Protein AF-A0A5B1CHB3-F1 (afdb_monomer)

Mean predicted aligned error: 17.16 Å

InterPro domains:
  IPR039428 NADH-ubiquinone oxidoreductase chain 4L/Mnh complex subunit C1-like [PF00420] (13-174)
  IPR050601 CPA3 antiporter subunit C [PTHR34583] (8-180)

pLDDT: mean 72.11, std 22.55, range [29.84, 97.19]

Structure (mmCIF, N/CA/C/O backbone):
data_AF-A0A5B1CHB3-F1
#
_entry.id   AF-A0A5B1CHB3-F1
#
loop_
_atom_site.group_PDB
_atom_site.id
_atom_site.type_symbol
_atom_site.label_atom_id
_atom_site.label_alt_id
_atom_site.label_comp_id
_atom_site.label_asym_id
_atom_site.label_entity_id
_atom_site.label_seq_id
_atom_site.pdbx_PDB_ins_code
_atom_site.Cartn_x
_atom_site.Cartn_y
_atom_site.Cartn_z
_atom_site.occupancy
_atom_site.B_iso_or_equiv
_atom_site.auth_seq_id
_atom_site.auth_comp_id
_atom_site.auth_asym_id
_atom_site.auth_atom_id
_atom_site.pdbx_PDB_model_num
ATOM 1 N N . MET A 1 1 ? 10.880 26.829 -21.623 1.00 55.88 1 MET A N 1
ATOM 2 C CA . MET A 1 1 ? 10.819 25.362 -21.462 1.00 55.88 1 MET A CA 1
ATOM 3 C C . MET A 1 1 ? 10.260 24.821 -22.767 1.00 55.88 1 MET A C 1
ATOM 5 O O . MET A 1 1 ? 9.160 25.219 -23.132 1.00 55.88 1 MET A O 1
ATOM 9 N N . THR A 1 2 ? 11.054 24.098 -23.559 1.00 61.00 2 THR A N 1
ATOM 10 C CA . THR A 1 2 ? 10.612 23.631 -24.888 1.00 61.00 2 THR A CA 1
ATOM 11 C C . THR A 1 2 ? 9.467 22.624 -24.719 1.00 61.00 2 THR A C 1
ATOM 13 O O . THR A 1 2 ? 9.432 21.902 -23.724 1.00 61.00 2 THR A O 1
ATOM 16 N N . MET A 1 3 ? 8.509 22.561 -25.654 1.00 57.53 3 MET A N 1
ATOM 17 C CA . MET A 1 3 ? 7.367 21.628 -25.550 1.00 57.53 3 MET A CA 1
ATOM 18 C C . MET A 1 3 ? 7.804 20.162 -25.369 1.00 57.53 3 MET A C 1
ATOM 20 O O . MET A 1 3 ? 7.128 19.389 -24.699 1.00 57.53 3 MET A O 1
ATOM 24 N N . VAL A 1 4 ? 8.982 19.807 -25.884 1.00 61.69 4 VAL A N 1
ATOM 25 C CA . VAL A 1 4 ? 9.605 18.483 -25.743 1.00 61.69 4 VAL A CA 1
ATOM 26 C C . VAL A 1 4 ? 10.094 18.218 -24.310 1.00 61.69 4 VAL A C 1
ATOM 28 O O . VAL A 1 4 ? 9.922 17.113 -23.80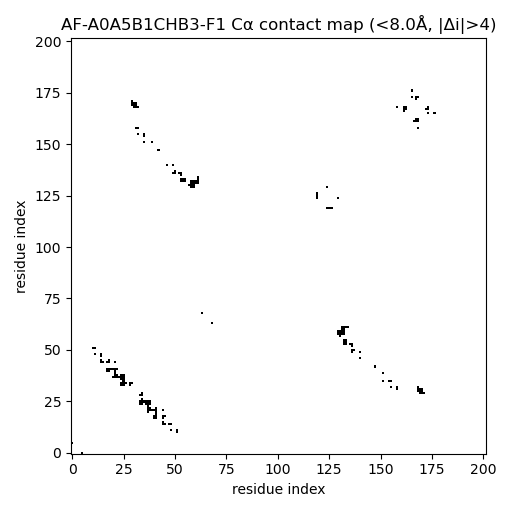3 1.00 61.69 4 VAL A O 1
ATOM 31 N N . GLN A 1 5 ? 10.621 19.229 -23.605 1.00 60.41 5 GLN A N 1
ATOM 32 C CA . GLN A 1 5 ? 10.983 19.107 -22.183 1.00 60.41 5 GLN A CA 1
ATOM 33 C C . GLN A 1 5 ? 9.748 18.921 -21.289 1.00 60.41 5 GLN A C 1
ATOM 35 O O . GLN A 1 5 ? 9.804 18.170 -20.320 1.00 60.41 5 GLN A O 1
ATOM 40 N N . ALA A 1 6 ? 8.624 19.566 -21.617 1.00 56.59 6 ALA A N 1
ATOM 41 C CA . ALA A 1 6 ? 7.373 19.394 -20.875 1.00 56.59 6 ALA A CA 1
ATOM 42 C C . ALA A 1 6 ? 6.771 17.987 -21.066 1.00 56.59 6 ALA A C 1
ATOM 44 O O . ALA A 1 6 ? 6.294 17.389 -20.104 1.00 56.59 6 ALA A O 1
ATOM 45 N N . LEU A 1 7 ? 6.856 17.430 -22.281 1.00 52.84 7 LEU A N 1
ATOM 46 C CA . LEU A 1 7 ? 6.424 16.060 -22.580 1.00 52.84 7 LEU A CA 1
ATOM 47 C C . LEU A 1 7 ? 7.335 15.002 -21.937 1.00 52.84 7 LEU A C 1
ATOM 49 O O . LEU A 1 7 ? 6.833 14.000 -21.436 1.00 52.84 7 LEU A O 1
ATOM 53 N N . GLY A 1 8 ? 8.648 15.251 -21.863 1.00 61.31 8 GLY A N 1
ATOM 54 C CA . GLY A 1 8 ? 9.594 14.372 -21.162 1.00 61.31 8 GLY A CA 1
ATOM 55 C C . GLY A 1 8 ? 9.374 14.309 -19.645 1.00 61.31 8 GLY A C 1
ATOM 56 O O . GLY A 1 8 ? 9.676 13.298 -19.017 1.00 61.31 8 GLY A O 1
ATOM 57 N N . LEU A 1 9 ? 8.803 15.365 -19.050 1.00 70.44 9 LEU A N 1
ATOM 58 C CA . LEU A 1 9 ? 8.507 15.424 -17.617 1.00 70.44 9 LEU A CA 1
ATOM 59 C C . LEU A 1 9 ? 7.078 14.999 -17.251 1.00 70.44 9 LEU A C 1
ATOM 61 O O . LEU A 1 9 ? 6.809 14.808 -16.067 1.00 70.44 9 LEU A O 1
ATOM 65 N N . TYR A 1 10 ? 6.169 14.829 -18.216 1.00 80.81 10 TYR A N 1
ATOM 66 C CA . TYR A 1 10 ? 4.748 14.554 -17.957 1.00 80.81 10 TYR A CA 1
ATOM 67 C C . TYR A 1 10 ? 4.531 13.379 -16.989 1.00 80.81 10 TYR A C 1
ATOM 69 O O . TYR A 1 10 ? 3.756 13.495 -16.038 1.00 80.81 10 TYR A O 1
ATOM 77 N N . ASN A 1 11 ? 5.297 12.298 -17.157 1.00 80.38 11 ASN A N 1
ATOM 78 C CA . ASN A 1 11 ? 5.246 11.134 -16.271 1.00 80.38 11 ASN A CA 1
ATOM 79 C C . ASN A 1 11 ? 5.538 11.503 -14.808 1.00 80.38 11 ASN A C 1
ATOM 81 O O . ASN A 1 11 ? 4.824 11.063 -13.913 1.00 80.38 11 ASN A O 1
ATOM 85 N N . TYR A 1 12 ? 6.525 12.365 -14.556 1.00 84.56 12 TYR A N 1
ATOM 86 C CA . TYR A 1 12 ? 6.875 12.800 -13.202 1.00 84.56 12 TYR A CA 1
ATOM 87 C C . TYR A 1 12 ? 5.800 13.693 -12.584 1.00 84.56 12 TYR A C 1
ATOM 89 O O . TYR A 1 12 ? 5.503 13.553 -11.401 1.00 84.56 12 TYR A O 1
ATOM 97 N N . TRP A 1 13 ? 5.173 14.575 -13.365 1.00 86.94 13 TRP A N 1
ATOM 98 C CA . TRP A 1 13 ? 4.079 15.413 -12.866 1.00 86.94 13 TRP A CA 1
ATOM 99 C C . TRP A 1 13 ? 2.876 14.566 -12.454 1.00 86.94 13 TRP A C 1
ATOM 101 O O . TRP A 1 13 ? 2.358 14.736 -11.351 1.00 86.94 13 TRP A O 1
ATOM 111 N N . VAL A 1 14 ? 2.476 13.607 -13.295 1.00 87.50 14 VAL A N 1
ATOM 112 C CA . VAL A 1 14 ? 1.396 12.662 -12.977 1.00 87.50 14 VAL A CA 1
ATOM 113 C C . VAL A 1 14 ? 1.729 11.869 -11.714 1.00 87.50 14 VAL A C 1
ATOM 115 O O . VAL A 1 14 ? 0.889 11.761 -10.823 1.00 87.50 14 VAL A O 1
ATOM 118 N N . VAL A 1 15 ? 2.963 11.377 -11.593 1.00 90.12 15 VAL A N 1
ATOM 119 C CA . VAL A 1 15 ? 3.435 10.652 -10.407 1.00 90.12 15 VAL A CA 1
ATOM 120 C C . VAL A 1 15 ? 3.375 11.515 -9.151 1.00 90.12 15 VAL A C 1
ATOM 122 O O . VAL A 1 15 ? 2.858 11.055 -8.139 1.00 90.12 15 VAL A O 1
ATOM 125 N N . VAL A 1 16 ? 3.845 12.763 -9.197 1.00 90.00 16 VAL A N 1
ATOM 126 C CA . VAL A 1 16 ? 3.818 13.669 -8.038 1.00 90.00 16 VAL A CA 1
ATOM 127 C C . VAL A 1 16 ? 2.380 13.960 -7.607 1.00 90.00 16 VAL A C 1
ATOM 129 O O . VAL A 1 16 ? 2.077 13.866 -6.420 1.00 90.00 16 VAL A O 1
ATOM 132 N N . PHE A 1 17 ? 1.468 14.241 -8.541 1.00 93.31 17 PHE A N 1
ATOM 133 C CA . PHE A 1 17 ? 0.050 14.440 -8.216 1.00 93.31 17 PHE A CA 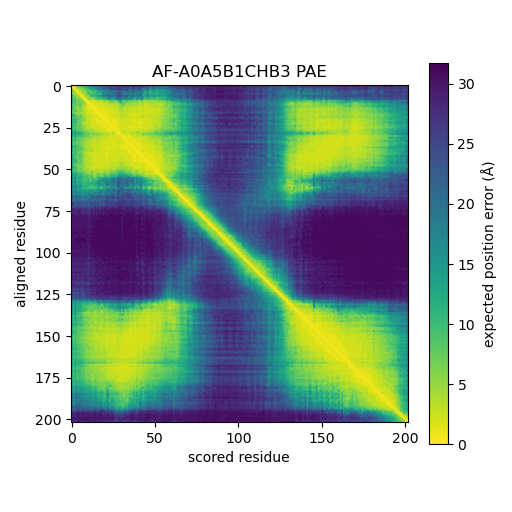1
ATOM 134 C C . PHE A 1 17 ? -0.601 13.183 -7.637 1.00 93.31 17 PHE A C 1
ATOM 136 O O . PHE A 1 17 ? -1.360 13.269 -6.668 1.00 93.31 17 PHE A O 1
ATOM 143 N N . LEU A 1 18 ? -0.291 12.015 -8.198 1.00 91.88 18 LEU A N 1
ATOM 144 C CA . LEU A 1 18 ? -0.801 10.736 -7.716 1.00 91.88 18 LEU A CA 1
ATOM 145 C C . LEU A 1 18 ? -0.264 10.415 -6.315 1.00 91.88 18 LEU A C 1
ATOM 147 O O . LEU A 1 18 ? -1.026 9.999 -5.445 1.00 91.88 18 LEU A O 1
ATOM 151 N N . MET A 1 19 ? 1.020 10.683 -6.073 1.00 92.38 19 MET A N 1
ATOM 152 C CA . MET A 1 19 ? 1.678 10.501 -4.780 1.00 92.38 19 MET A CA 1
ATOM 153 C C . MET A 1 19 ? 1.089 11.431 -3.721 1.00 92.38 19 MET A C 1
ATOM 155 O O . MET A 1 19 ? 0.746 10.980 -2.628 1.00 92.38 19 MET A O 1
ATOM 159 N N . MET A 1 20 ? 0.903 12.712 -4.055 1.00 95.00 20 MET A N 1
ATOM 160 C CA . MET A 1 20 ? 0.253 13.681 -3.171 1.00 95.00 20 MET A CA 1
ATOM 161 C C . MET A 1 20 ? -1.188 13.285 -2.864 1.00 95.00 20 MET A C 1
ATOM 163 O O . MET A 1 20 ? -1.611 13.375 -1.717 1.00 95.00 20 MET A O 1
ATOM 167 N N . THR A 1 21 ? -1.926 12.785 -3.853 1.00 95.25 21 THR A N 1
ATOM 168 C CA . THR A 1 21 ? -3.304 12.317 -3.661 1.00 95.25 21 THR A CA 1
ATOM 169 C C . THR A 1 21 ? -3.359 11.076 -2.767 1.00 95.25 21 THR A C 1
ATOM 171 O O . THR A 1 21 ? -4.174 11.023 -1.849 1.00 95.25 21 THR A O 1
ATOM 174 N N . GLY A 1 22 ? -2.477 10.094 -2.978 1.00 94.81 22 GLY A N 1
ATOM 175 C CA . GLY A 1 22 ? -2.388 8.895 -2.138 1.00 94.81 22 GLY A CA 1
ATOM 176 C C . GLY A 1 22 ? -2.070 9.234 -0.682 1.00 94.81 22 GLY A C 1
ATOM 177 O O . GLY A 1 22 ? -2.786 8.815 0.226 1.00 94.81 22 GLY A O 1
ATOM 178 N N . PHE A 1 23 ? -1.055 10.073 -0.460 1.00 95.19 23 PHE A N 1
ATOM 179 C CA . PHE A 1 23 ? -0.681 10.527 0.881 1.00 95.19 23 PHE A CA 1
ATOM 180 C C . PHE A 1 23 ? -1.773 11.385 1.537 1.00 95.19 23 PHE A C 1
ATOM 182 O O . PHE A 1 23 ? -2.058 11.235 2.725 1.00 95.19 23 PHE A O 1
ATOM 189 N N . TYR A 1 24 ? -2.451 12.230 0.755 1.00 96.31 24 TYR A N 1
ATOM 190 C CA . TYR A 1 24 ? -3.592 13.013 1.223 1.00 96.31 24 TYR A CA 1
ATOM 191 C C . TYR A 1 24 ? -4.728 12.120 1.733 1.00 96.31 24 TYR A C 1
ATOM 193 O O . TYR A 1 24 ? -5.259 12.377 2.810 1.00 96.31 24 TYR A O 1
ATOM 201 N N . ILE A 1 25 ? -5.078 11.047 1.015 1.00 94.88 25 ILE A N 1
ATOM 202 C CA . ILE A 1 25 ? -6.123 10.105 1.450 1.00 94.88 25 ILE A CA 1
ATOM 203 C C . ILE A 1 25 ? -5.736 9.422 2.770 1.00 94.88 25 ILE A C 1
ATOM 205 O O . ILE A 1 25 ? -6.601 9.251 3.626 1.00 94.88 25 ILE A O 1
ATOM 209 N N . VAL A 1 26 ? -4.464 9.061 2.964 1.00 95.31 26 VAL A N 1
ATOM 210 C CA . VAL A 1 26 ? -3.993 8.436 4.216 1.00 95.31 26 VAL A CA 1
ATOM 211 C C . VAL A 1 26 ? -4.188 9.369 5.413 1.00 95.31 26 VAL A C 1
ATOM 213 O O . VAL A 1 26 ? -4.681 8.929 6.446 1.00 95.31 26 VAL A O 1
ATOM 216 N N . ILE A 1 27 ? -3.847 10.654 5.274 1.00 94.19 27 ILE A N 1
ATOM 217 C CA . ILE A 1 27 ? -3.950 11.633 6.370 1.00 94.19 27 ILE A CA 1
ATOM 218 C C . ILE A 1 27 ? -5.392 12.110 6.588 1.00 94.19 27 ILE A C 1
ATOM 220 O O . ILE A 1 27 ? -5.805 12.358 7.717 1.00 94.19 27 ILE A O 1
ATOM 224 N N . ALA A 1 28 ? -6.172 12.280 5.521 1.00 94.69 28 ALA A N 1
ATOM 225 C CA . ALA A 1 28 ? -7.474 12.939 5.597 1.00 94.69 28 ALA A CA 1
ATOM 226 C C . ALA A 1 28 ? -8.628 12.011 6.018 1.00 94.69 28 ALA A C 1
ATOM 228 O O . ALA A 1 28 ? -9.737 12.492 6.267 1.00 94.69 28 ALA A O 1
ATOM 229 N N . ARG A 1 29 ? -8.433 10.686 6.039 1.00 92.62 29 ARG A N 1
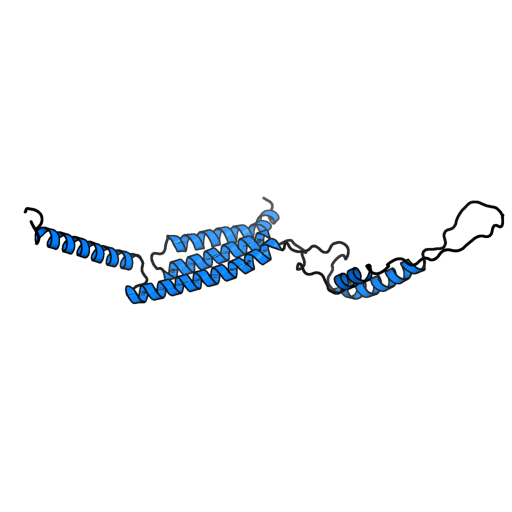ATOM 230 C CA . ARG A 1 29 ? -9.525 9.724 6.255 1.00 92.62 29 ARG A CA 1
ATOM 231 C C . ARG A 1 29 ? -9.437 9.076 7.633 1.00 92.62 29 ARG A C 1
ATOM 233 O O . ARG A 1 29 ? -8.533 8.300 7.889 1.00 92.62 29 ARG A O 1
ATOM 240 N N . ARG A 1 30 ? -10.478 9.310 8.440 1.00 92.88 30 ARG A N 1
ATOM 241 C CA . ARG A 1 30 ? -10.741 8.658 9.738 1.00 92.88 30 ARG A CA 1
ATOM 242 C C . ARG A 1 30 ? -11.147 7.179 9.616 1.00 92.88 30 ARG A C 1
ATOM 244 O O . ARG A 1 30 ? -11.160 6.453 10.594 1.00 92.88 30 ARG A O 1
ATOM 251 N N . ASN A 1 31 ? -11.496 6.713 8.415 1.00 95.19 31 ASN A N 1
ATOM 252 C CA . ASN A 1 31 ? -11.899 5.323 8.202 1.00 95.19 31 ASN A CA 1
ATOM 253 C C . ASN A 1 31 ? -10.701 4.458 7.806 1.00 95.19 31 ASN A C 1
ATOM 255 O O . ASN A 1 31 ? -10.089 4.699 6.754 1.00 95.19 31 ASN A O 1
ATOM 259 N N . LEU A 1 32 ? -10.463 3.373 8.543 1.00 93.56 32 LEU A N 1
ATOM 260 C CA . LEU A 1 32 ? -9.284 2.520 8.368 1.00 93.56 32 LEU A CA 1
ATOM 261 C C . LEU A 1 32 ? -9.206 1.902 6.959 1.00 93.56 32 LEU A C 1
ATOM 263 O O . LEU A 1 32 ? -8.150 1.914 6.327 1.00 93.56 32 LEU A O 1
ATOM 267 N N . ILE A 1 33 ? -10.336 1.453 6.395 1.00 94.06 33 ILE A N 1
ATOM 268 C CA . ILE A 1 33 ? -10.376 0.860 5.038 1.00 94.06 33 ILE A CA 1
ATOM 269 C C . ILE A 1 33 ? -9.992 1.895 3.970 1.00 94.06 33 ILE A C 1
ATOM 271 O O . ILE A 1 33 ? -9.314 1.584 2.991 1.00 94.06 33 ILE A O 1
ATOM 275 N N . LYS A 1 34 ? -10.412 3.153 4.156 1.00 93.38 34 LYS A N 1
ATOM 276 C CA . LYS A 1 34 ? -10.141 4.226 3.188 1.00 93.38 34 LYS A CA 1
ATOM 277 C C . LYS A 1 34 ? -8.680 4.672 3.285 1.00 93.38 34 LYS A C 1
ATOM 279 O O . LYS A 1 34 ? -8.096 5.003 2.259 1.00 93.38 34 LYS A O 1
ATOM 284 N N . SER A 1 35 ? -8.095 4.618 4.482 1.00 94.12 35 SER A N 1
ATOM 285 C CA . SER A 1 35 ? -6.669 4.870 4.693 1.00 94.12 35 SER A CA 1
ATOM 286 C C . SER A 1 35 ? -5.793 3.804 4.012 1.00 94.12 35 SER A C 1
ATOM 288 O O . SER A 1 35 ? -4.887 4.162 3.262 1.00 94.12 35 SER A O 1
ATOM 290 N N . ILE A 1 36 ? -6.132 2.506 4.114 1.00 95.00 36 ILE A N 1
ATOM 291 C CA . ILE A 1 36 ? -5.430 1.440 3.362 1.00 95.00 36 ILE A CA 1
ATOM 292 C C . ILE A 1 36 ? -5.553 1.629 1.846 1.00 95.00 36 ILE A C 1
ATOM 294 O O . ILE A 1 36 ? -4.584 1.406 1.117 1.00 95.00 36 ILE A O 1
ATOM 298 N N . LEU A 1 37 ? -6.717 2.052 1.346 1.00 94.12 37 LEU A N 1
ATOM 299 C CA . LEU A 1 37 ? -6.874 2.351 -0.080 1.00 94.12 37 LEU A CA 1
ATOM 300 C C . LEU A 1 37 ? -5.951 3.504 -0.514 1.00 94.12 37 LEU A C 1
ATOM 302 O O . LEU A 1 37 ? -5.302 3.413 -1.554 1.00 94.12 37 LEU A O 1
ATOM 306 N N . GLY A 1 38 ? -5.839 4.552 0.309 1.00 93.31 38 GLY A N 1
ATOM 307 C CA . GLY A 1 38 ? -4.878 5.641 0.108 1.00 93.31 38 GLY A CA 1
ATOM 308 C C . GLY A 1 38 ? -3.427 5.159 0.099 1.00 93.31 38 GLY A C 1
ATOM 309 O O . GLY A 1 38 ? -2.653 5.553 -0.774 1.00 93.31 38 GLY A O 1
ATOM 310 N N . LEU A 1 39 ? -3.079 4.240 1.003 1.00 93.81 39 LEU A N 1
ATOM 311 C CA . LEU A 1 39 ? -1.750 3.633 1.080 1.00 93.81 39 LEU A CA 1
ATOM 312 C C . LEU A 1 39 ? -1.412 2.815 -0.180 1.00 93.81 39 LEU A C 1
ATOM 314 O O . LEU A 1 39 ? -0.299 2.916 -0.690 1.00 93.81 39 LEU A O 1
ATOM 318 N N . ASN A 1 40 ? -2.376 2.071 -0.735 1.00 94.56 40 ASN A N 1
ATOM 319 C CA . ASN A 1 40 ? -2.203 1.318 -1.986 1.00 94.56 40 ASN A CA 1
ATOM 320 C C . ASN A 1 40 ? -1.983 2.240 -3.200 1.00 94.56 40 ASN A C 1
ATOM 322 O O . ASN A 1 40 ? -1.137 1.967 -4.057 1.00 94.56 40 ASN A O 1
ATOM 326 N N . ILE A 1 41 ? -2.708 3.361 -3.265 1.00 93.88 41 ILE A N 1
ATOM 327 C CA . ILE A 1 41 ? -2.519 4.381 -4.310 1.00 93.88 41 ILE A CA 1
ATOM 328 C C . ILE A 1 41 ? -1.136 5.025 -4.180 1.00 93.88 41 ILE A C 1
ATOM 330 O O . ILE A 1 41 ? -0.419 5.166 -5.172 1.00 93.88 41 ILE A O 1
ATOM 334 N N . PHE A 1 42 ? -0.729 5.364 -2.955 1.00 94.81 42 PHE A N 1
ATOM 335 C CA . PHE A 1 42 ? 0.605 5.887 -2.678 1.00 94.81 42 PHE A CA 1
ATOM 336 C C . PHE A 1 42 ? 1.698 4.896 -3.111 1.00 94.81 42 PHE A C 1
ATOM 338 O O . PHE A 1 42 ? 2.606 5.273 -3.848 1.00 94.81 42 PHE A O 1
ATOM 345 N N . GLN A 1 43 ? 1.574 3.614 -2.768 1.00 94.12 43 GLN A N 1
ATOM 346 C CA . GLN A 1 43 ? 2.527 2.578 -3.178 1.00 94.12 43 GLN A CA 1
ATOM 347 C C . GLN A 1 43 ? 2.630 2.452 -4.708 1.00 94.12 43 GLN A C 1
ATOM 349 O O . GLN A 1 43 ? 3.730 2.404 -5.259 1.00 94.12 43 GLN A O 1
ATOM 354 N N . THR A 1 44 ? 1.492 2.483 -5.407 1.00 91.81 44 THR A N 1
ATOM 355 C CA . THR A 1 44 ? 1.447 2.450 -6.878 1.00 91.81 44 THR A CA 1
ATOM 356 C C . THR A 1 44 ? 2.154 3.663 -7.493 1.00 91.81 44 THR A C 1
ATOM 358 O O . THR A 1 44 ? 2.862 3.531 -8.490 1.00 91.81 44 THR A O 1
ATOM 361 N N . SER A 1 45 ? 2.032 4.846 -6.881 1.00 91.88 45 SER A N 1
ATOM 362 C CA . SER A 1 45 ? 2.733 6.050 -7.347 1.00 91.88 45 SER A CA 1
ATOM 363 C C . SER A 1 45 ? 4.258 5.940 -7.228 1.00 91.88 45 SER A C 1
ATOM 365 O O . SER A 1 45 ? 4.975 6.357 -8.137 1.00 91.88 45 SER A O 1
ATOM 367 N N . VAL A 1 46 ? 4.762 5.302 -6.165 1.00 90.00 46 VAL A N 1
ATOM 368 C CA . VAL A 1 46 ? 6.199 5.038 -5.985 1.00 90.00 46 VAL A CA 1
ATOM 369 C C . VAL A 1 46 ? 6.710 4.065 -7.051 1.00 90.00 46 VAL A C 1
ATOM 371 O O . VAL A 1 46 ? 7.804 4.257 -7.578 1.00 90.00 46 VAL A O 1
ATOM 374 N N . PHE A 1 47 ? 5.910 3.069 -7.441 1.00 89.12 47 PHE A N 1
ATOM 375 C CA . PHE A 1 47 ? 6.265 2.156 -8.534 1.00 89.12 47 PHE A CA 1
ATOM 376 C C . PHE A 1 47 ? 6.387 2.881 -9.874 1.00 89.12 47 PHE A C 1
ATOM 378 O O . PHE A 1 47 ? 7.370 2.693 -10.590 1.00 89.12 47 PHE A O 1
ATOM 385 N N . LEU A 1 48 ? 5.440 3.767 -10.188 1.00 86.00 48 LEU A N 1
ATOM 386 C CA . LEU A 1 48 ? 5.499 4.578 -11.405 1.00 86.00 48 LEU A CA 1
ATOM 387 C C . LEU A 1 48 ? 6.707 5.529 -11.413 1.00 86.00 48 LEU A C 1
ATOM 389 O O . LEU A 1 48 ? 7.326 5.708 -12.463 1.00 86.00 48 LEU A O 1
ATOM 393 N N . LEU A 1 49 ? 7.097 6.081 -10.257 1.00 85.62 49 LEU A N 1
ATOM 394 C CA . LEU A 1 49 ? 8.331 6.866 -10.126 1.00 85.62 49 LEU A CA 1
ATOM 395 C C . LEU A 1 49 ? 9.570 6.026 -10.469 1.00 85.62 49 LEU A C 1
ATOM 397 O O . LEU A 1 49 ? 10.433 6.471 -11.227 1.00 85.62 49 LEU A O 1
ATOM 401 N N . TYR A 1 50 ? 9.637 4.805 -9.936 1.00 85.75 50 TYR A N 1
ATOM 402 C CA . TYR A 1 50 ? 10.764 3.893 -10.130 1.00 85.75 50 TYR A CA 1
ATOM 403 C C . TYR A 1 50 ? 10.911 3.449 -11.588 1.00 85.75 50 TYR A C 1
ATOM 405 O O . TYR A 1 50 ? 12.017 3.439 -12.128 1.00 85.75 50 TYR A O 1
ATOM 413 N N . ILE A 1 51 ? 9.791 3.152 -12.254 1.00 83.25 51 ILE A N 1
ATOM 414 C CA . ILE A 1 51 ? 9.760 2.835 -13.689 1.00 83.25 51 ILE A CA 1
ATOM 415 C C . ILE A 1 51 ? 10.224 4.040 -14.504 1.00 83.25 51 ILE A C 1
ATOM 417 O O . ILE A 1 51 ? 11.059 3.893 -15.394 1.00 83.25 51 ILE A O 1
ATOM 421 N N . SER A 1 52 ? 9.711 5.235 -14.200 1.00 81.31 52 SER A N 1
ATOM 422 C CA . SER A 1 52 ? 10.028 6.443 -14.966 1.00 81.31 52 SER A CA 1
ATOM 423 C C . SER A 1 52 ? 11.508 6.822 -14.881 1.00 81.31 52 SER A C 1
ATOM 425 O O . SER A 1 52 ? 12.062 7.290 -15.870 1.00 81.31 52 SER A O 1
ATOM 427 N N . MET A 1 53 ? 12.149 6.602 -13.729 1.00 77.56 53 MET A N 1
ATOM 428 C CA . MET A 1 53 ? 13.585 6.842 -13.543 1.00 77.56 53 MET A CA 1
ATOM 429 C C . MET A 1 53 ? 14.456 5.744 -14.176 1.00 77.56 53 MET A C 1
ATOM 431 O O . MET A 1 53 ? 15.595 5.999 -14.555 1.00 77.56 53 MET A O 1
ATOM 435 N N . GLY A 1 54 ? 13.931 4.519 -14.277 1.00 72.75 54 GLY A N 1
ATOM 436 C CA . GLY A 1 54 ? 14.642 3.350 -14.792 1.00 72.75 54 GLY A CA 1
ATOM 437 C C . GLY A 1 54 ? 14.538 3.109 -16.297 1.00 72.75 54 GLY A C 1
ATOM 438 O O . GLY A 1 54 ? 15.270 2.269 -16.821 1.00 72.75 54 GLY A O 1
ATOM 439 N N . LYS A 1 55 ? 13.624 3.801 -16.988 1.00 71.00 55 LYS A N 1
ATOM 440 C CA . LYS A 1 55 ? 13.349 3.591 -18.413 1.00 71.00 55 LYS A CA 1
ATOM 441 C C . LYS A 1 55 ? 14.384 4.315 -19.277 1.00 71.00 55 LYS A C 1
ATOM 443 O O . LYS A 1 55 ? 14.452 5.540 -19.263 1.00 71.00 55 LYS A O 1
ATOM 448 N N . ILE A 1 56 ? 15.142 3.546 -20.055 1.00 69.44 56 ILE A N 1
ATOM 449 C CA . ILE A 1 56 ? 16.095 4.036 -21.060 1.00 69.44 56 ILE A CA 1
ATOM 450 C C . ILE A 1 56 ? 15.508 3.711 -22.440 1.00 69.44 56 ILE A C 1
ATOM 452 O O . ILE A 1 56 ? 15.050 2.590 -22.664 1.00 69.44 56 ILE A O 1
ATOM 456 N N . ASP A 1 57 ? 15.465 4.684 -23.350 1.00 65.12 57 ASP A N 1
ATOM 457 C CA . ASP A 1 57 ? 14.912 4.478 -24.693 1.00 65.12 57 ASP A CA 1
ATOM 458 C C . ASP A 1 57 ? 15.839 3.574 -25.530 1.00 65.12 57 ASP A C 1
ATOM 460 O O . ASP A 1 57 ? 17.056 3.746 -25.524 1.00 65.12 57 ASP A O 1
ATOM 464 N N . GLY A 1 58 ? 15.265 2.582 -26.222 1.00 66.00 58 GLY A N 1
ATOM 465 C CA . GLY A 1 58 ? 16.016 1.587 -27.007 1.00 66.00 58 GLY A CA 1
ATOM 466 C C . GLY A 1 58 ? 16.614 0.429 -26.196 1.00 66.00 58 GLY A C 1
ATOM 467 O O . GLY A 1 58 ? 17.276 -0.434 -26.765 1.00 66.00 58 GLY A O 1
ATOM 468 N N . ALA A 1 59 ? 16.376 0.381 -24.882 1.00 67.69 59 ALA A N 1
ATOM 469 C CA . ALA A 1 59 ? 16.968 -0.630 -24.021 1.00 67.69 59 ALA A CA 1
ATOM 470 C C . ALA A 1 59 ? 16.222 -1.981 -24.066 1.00 67.69 59 ALA A C 1
ATOM 472 O O . ALA A 1 59 ? 15.002 -2.049 -23.922 1.00 67.69 59 ALA A O 1
ATOM 473 N N . THR A 1 60 ? 16.974 -3.071 -24.213 1.00 69.12 60 THR A N 1
ATOM 474 C CA . THR A 1 60 ? 16.490 -4.461 -24.191 1.00 69.12 60 THR A CA 1
ATOM 475 C C . THR A 1 60 ? 16.578 -5.060 -22.781 1.00 69.12 60 THR A C 1
ATOM 477 O O . THR A 1 60 ? 17.269 -4.535 -21.899 1.00 69.12 60 THR A O 1
ATOM 480 N N . ALA A 1 61 ? 15.818 -6.131 -22.527 1.00 75.31 61 ALA A N 1
ATOM 481 C CA . ALA A 1 61 ? 15.825 -6.851 -21.255 1.00 75.31 61 ALA A CA 1
ATOM 482 C C . ALA A 1 61 ? 17.252 -7.320 -20.878 1.00 75.31 61 ALA A C 1
ATOM 484 O O . ALA A 1 61 ? 17.960 -7.807 -21.758 1.00 75.31 61 ALA A O 1
ATOM 485 N N . PRO A 1 62 ? 17.679 -7.224 -19.601 1.00 76.88 62 PRO A N 1
ATOM 486 C CA . PRO A 1 62 ? 18.997 -7.681 -19.130 1.00 76.88 62 PRO A CA 1
ATOM 487 C C . PRO A 1 62 ? 19.164 -9.215 -19.116 1.00 76.88 62 PRO A C 1
ATOM 489 O O . PRO A 1 62 ? 19.366 -9.819 -18.065 1.00 76.88 62 PRO A O 1
ATOM 492 N N . ILE A 1 63 ? 19.054 -9.863 -20.273 1.00 78.88 63 ILE A N 1
ATOM 493 C CA . ILE A 1 63 ? 19.296 -11.295 -20.464 1.00 78.88 63 ILE A CA 1
ATOM 494 C C . ILE A 1 63 ? 20.331 -11.479 -21.569 1.00 78.88 63 ILE A C 1
ATOM 496 O O . ILE A 1 63 ? 20.240 -10.831 -22.607 1.00 78.88 63 ILE A O 1
ATOM 500 N N . VAL A 1 64 ? 21.317 -12.348 -21.340 1.00 77.12 64 VAL A N 1
ATOM 501 C CA . VAL A 1 64 ? 22.306 -12.699 -22.366 1.00 77.12 64 VAL A CA 1
ATOM 502 C C . VAL A 1 64 ? 21.653 -13.695 -23.330 1.00 77.12 64 VAL A C 1
ATOM 504 O O . VAL A 1 64 ? 21.198 -14.749 -22.876 1.00 77.12 64 VAL A O 1
ATOM 507 N N . PRO A 1 65 ? 21.578 -13.386 -24.633 1.00 78.44 65 PRO A N 1
ATOM 508 C CA . PRO A 1 65 ? 21.078 -14.315 -25.634 1.00 78.44 65 PRO A CA 1
ATOM 509 C C . PRO A 1 65 ? 21.888 -15.636 -25.665 1.00 78.44 65 PRO A C 1
ATOM 511 O O . PRO A 1 65 ? 23.117 -15.604 -25.529 1.00 78.44 65 PRO A O 1
ATOM 514 N N . PRO A 1 66 ? 21.236 -16.810 -25.806 1.00 73.50 66 PRO A N 1
ATOM 515 C CA . PRO A 1 66 ? 21.900 -18.121 -25.730 1.00 73.50 66 PRO A CA 1
ATOM 516 C C . PRO A 1 66 ? 22.971 -18.358 -26.803 1.00 73.50 66 PRO A C 1
ATOM 518 O O . PRO A 1 66 ? 23.936 -19.080 -26.568 1.00 73.50 66 PRO A O 1
ATOM 521 N N . ASP A 1 67 ? 22.805 -17.749 -27.971 1.00 69.38 67 ASP A N 1
ATOM 522 C CA . ASP A 1 67 ? 23.735 -17.747 -29.102 1.00 69.38 67 ASP A CA 1
ATOM 523 C C . ASP A 1 67 ? 25.050 -17.028 -28.768 1.00 69.38 67 ASP A C 1
ATOM 525 O O . ASP A 1 67 ? 26.130 -17.533 -29.077 1.00 69.38 67 ASP A O 1
ATOM 529 N N . ILE A 1 68 ? 24.978 -15.915 -28.033 1.00 65.69 68 ILE A N 1
ATOM 530 C CA . ILE A 1 68 ? 26.158 -15.184 -27.544 1.00 65.69 68 ILE A CA 1
ATOM 531 C C . ILE A 1 68 ? 26.836 -15.953 -26.396 1.00 65.69 68 ILE A C 1
ATOM 533 O O . ILE A 1 68 ? 28.065 -16.015 -26.316 1.00 65.69 68 ILE A O 1
ATOM 537 N N . ALA A 1 69 ? 26.050 -16.601 -25.530 1.00 64.94 69 ALA A N 1
ATOM 538 C CA . ALA A 1 69 ? 26.568 -17.432 -24.440 1.00 64.94 69 ALA A CA 1
ATOM 539 C C . ALA A 1 69 ? 27.297 -18.696 -24.943 1.00 64.94 69 ALA A C 1
ATOM 541 O O . ALA A 1 69 ? 28.312 -19.091 -24.369 1.00 64.94 69 ALA A O 1
ATOM 542 N N . ALA A 1 70 ? 26.812 -19.312 -26.026 1.00 61.66 70 ALA A N 1
ATOM 543 C CA . ALA A 1 70 ? 27.424 -20.490 -26.639 1.00 61.66 70 ALA A CA 1
ATOM 544 C C . ALA A 1 70 ? 28.736 -20.162 -27.374 1.00 61.66 70 ALA A C 1
ATOM 546 O O . ALA A 1 70 ? 29.706 -20.912 -27.259 1.00 61.66 70 ALA A O 1
ATOM 547 N N . ALA A 1 71 ? 28.805 -19.020 -28.067 1.00 60.09 71 ALA A N 1
ATOM 548 C CA . ALA A 1 71 ? 30.027 -18.560 -28.731 1.00 60.09 71 ALA A CA 1
ATOM 549 C C . ALA A 1 71 ? 31.162 -18.247 -27.733 1.00 60.09 71 ALA A C 1
ATOM 551 O O . ALA A 1 71 ? 32.320 -18.566 -27.993 1.00 60.09 71 ALA A O 1
ATOM 552 N N . ALA A 1 72 ? 30.835 -17.696 -26.557 1.00 57.53 72 ALA A N 1
ATOM 553 C CA . ALA A 1 72 ? 31.811 -17.421 -25.498 1.00 57.53 72 ALA A CA 1
ATOM 554 C C . ALA A 1 72 ? 32.371 -18.694 -24.829 1.00 57.53 72 ALA A C 1
ATOM 556 O O . ALA A 1 72 ? 33.515 -18.701 -24.376 1.00 57.53 72 ALA A O 1
ATOM 557 N N . ALA A 1 73 ? 31.595 -19.782 -24.785 1.00 56.41 73 ALA A N 1
ATOM 558 C CA . ALA A 1 73 ? 32.022 -21.056 -24.203 1.00 56.41 73 ALA A CA 1
ATOM 559 C C . ALA A 1 73 ? 33.033 -21.822 -25.081 1.00 56.41 73 ALA A C 1
ATOM 561 O O . ALA A 1 73 ? 33.852 -22.573 -24.558 1.00 56.41 73 ALA A O 1
ATOM 562 N N . HIS A 1 74 ? 33.015 -21.615 -26.401 1.00 50.62 74 HIS A N 1
ATOM 563 C CA . HIS A 1 74 ? 33.869 -22.341 -27.350 1.00 50.62 74 HIS A CA 1
ATOM 564 C C . HIS A 1 74 ? 35.310 -21.809 -27.473 1.00 50.62 74 HIS A C 1
ATOM 566 O O . HIS A 1 74 ? 36.128 -22.439 -28.136 1.00 50.62 74 HIS A O 1
ATOM 572 N N . HIS A 1 75 ? 35.654 -20.690 -26.825 1.00 52.44 75 HIS A N 1
ATOM 573 C CA . HIS A 1 75 ? 36.972 -20.052 -26.961 1.00 52.44 75 HIS A CA 1
ATOM 574 C C . HIS A 1 75 ? 37.972 -20.392 -25.832 1.00 52.44 75 HIS A C 1
ATOM 576 O O . HIS A 1 75 ? 39.077 -19.848 -25.806 1.00 52.44 75 HIS A O 1
ATOM 582 N N . GLY A 1 76 ? 37.587 -21.261 -24.886 1.00 47.91 76 GLY A N 1
ATOM 583 C CA . GLY A 1 76 ? 38.352 -21.567 -23.668 1.00 47.91 76 GLY A CA 1
ATOM 584 C C . GLY A 1 76 ? 39.172 -22.864 -23.668 1.00 47.91 76 GLY A C 1
ATOM 585 O O . GLY A 1 76 ? 39.806 -23.138 -22.654 1.00 47.91 76 GLY A O 1
ATOM 586 N N . ASP A 1 77 ? 39.177 -23.655 -24.749 1.00 50.31 77 ASP A N 1
ATOM 587 C CA . ASP A 1 77 ? 39.774 -25.007 -24.761 1.00 50.31 77 ASP A CA 1
ATOM 588 C C . ASP A 1 77 ? 40.880 -25.201 -25.816 1.00 50.31 77 ASP A C 1
ATOM 590 O O . ASP A 1 77 ? 40.897 -26.171 -26.566 1.00 50.31 77 ASP A O 1
ATOM 594 N N . HIS A 1 78 ? 41.836 -24.272 -25.887 1.00 47.41 78 HIS A N 1
ATOM 595 C CA . HIS A 1 78 ? 43.117 -24.536 -26.554 1.00 47.41 78 HIS A CA 1
ATOM 596 C C . HIS A 1 78 ? 44.242 -24.549 -25.519 1.00 47.41 78 HIS A C 1
ATOM 598 O O . HIS A 1 78 ? 45.061 -23.634 -25.429 1.00 47.41 78 HIS A O 1
ATOM 604 N N . HIS A 1 79 ? 44.251 -25.609 -24.707 1.00 46.50 79 HIS A N 1
ATOM 605 C CA . HIS A 1 79 ? 45.420 -25.981 -23.922 1.00 46.50 79 HIS A CA 1
ATOM 606 C C . HIS A 1 79 ? 46.493 -26.558 -24.863 1.00 46.50 79 HIS A C 1
ATOM 608 O O . HIS A 1 79 ? 46.223 -27.356 -25.755 1.00 46.50 79 HIS A O 1
ATOM 614 N N . SER A 1 80 ? 47.706 -26.058 -24.670 1.00 53.56 80 SER A N 1
ATOM 615 C CA . SER A 1 80 ? 48.931 -26.244 -25.444 1.00 53.56 80 SER A CA 1
ATOM 616 C C . SER A 1 80 ? 49.387 -27.695 -25.624 1.00 53.56 80 SER A C 1
ATOM 618 O O . SER A 1 80 ? 49.650 -28.343 -24.619 1.00 53.56 80 SER A O 1
ATOM 620 N N . ASP A 1 81 ? 49.666 -28.107 -26.865 1.00 46.50 81 ASP A N 1
ATOM 621 C CA . ASP A 1 81 ? 50.600 -29.198 -27.183 1.00 46.50 81 ASP A CA 1
ATOM 622 C C . ASP A 1 81 ? 51.341 -28.885 -28.498 1.00 46.50 81 ASP A C 1
ATOM 624 O O . ASP A 1 81 ? 50.883 -29.214 -29.589 1.00 46.50 81 ASP A O 1
ATOM 628 N N . HIS A 1 82 ? 52.509 -28.239 -28.412 1.00 42.75 82 HIS A N 1
ATOM 629 C CA . HIS A 1 82 ? 53.447 -28.161 -29.538 1.00 42.75 82 HIS A CA 1
ATOM 630 C C . HIS A 1 82 ? 54.799 -28.766 -29.145 1.00 42.75 82 HIS A C 1
ATOM 632 O O . HIS A 1 82 ? 55.628 -28.144 -28.480 1.00 42.75 82 HIS A O 1
ATOM 638 N N . HIS A 1 83 ? 54.999 -30.008 -29.592 1.00 37.59 83 HIS A N 1
ATOM 639 C CA . HIS A 1 83 ? 56.290 -30.683 -29.673 1.00 37.59 83 HIS A CA 1
ATOM 640 C C . HIS A 1 83 ? 57.188 -30.021 -30.730 1.00 37.59 83 HIS A C 1
ATOM 642 O O . HIS A 1 83 ? 56.739 -29.707 -31.831 1.00 37.59 83 HIS A O 1
ATOM 648 N N . GLY A 1 84 ? 58.465 -29.830 -30.386 1.00 39.03 84 GLY A N 1
ATOM 649 C CA . GLY A 1 84 ? 59.500 -29.315 -31.283 1.00 39.03 84 GLY A CA 1
ATOM 650 C C . GLY A 1 84 ? 60.250 -30.398 -32.068 1.00 39.03 84 GLY A C 1
ATOM 651 O O . GLY A 1 84 ? 60.258 -31.557 -31.668 1.00 39.03 84 GLY A O 1
ATOM 652 N N . HIS A 1 85 ? 60.873 -29.966 -33.170 1.00 35.62 8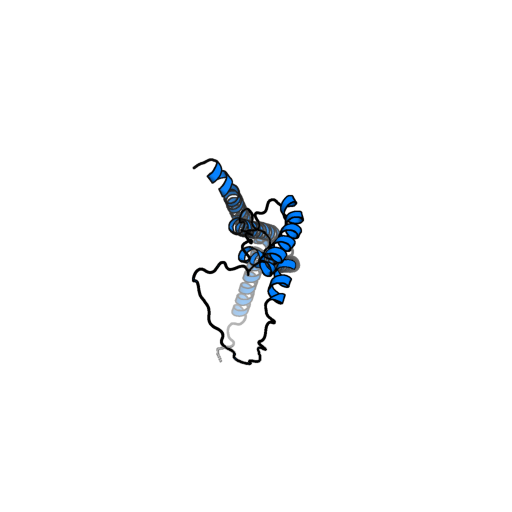5 HIS A N 1
ATOM 653 C CA . HIS A 1 85 ? 62.054 -30.470 -33.911 1.00 35.62 85 HIS A CA 1
ATOM 654 C C . HIS A 1 85 ? 62.044 -29.707 -35.259 1.00 35.62 85 HIS A C 1
ATOM 656 O O . HIS A 1 85 ? 60.971 -29.503 -35.808 1.00 35.62 85 HIS A O 1
ATOM 662 N N . GLY A 1 86 ? 63.097 -29.205 -35.901 1.00 34.53 86 GLY A N 1
ATOM 663 C CA . GLY A 1 86 ? 64.551 -29.283 -35.793 1.00 34.53 86 GLY A CA 1
ATOM 664 C C . GLY A 1 86 ? 65.095 -29.056 -37.222 1.00 34.53 86 GLY A C 1
ATOM 665 O O . GLY A 1 86 ? 64.748 -29.821 -38.108 1.00 34.53 86 GLY A O 1
ATOM 666 N N . GLU A 1 87 ? 65.839 -27.959 -37.415 1.00 30.66 87 GLU A N 1
ATOM 667 C CA . GLU A 1 87 ? 66.850 -27.595 -38.443 1.00 30.66 87 GLU A CA 1
ATOM 668 C C . GLU A 1 87 ? 66.788 -28.128 -39.900 1.00 30.66 87 GLU A C 1
ATOM 670 O O . GLU A 1 87 ? 66.791 -29.326 -40.137 1.00 30.66 87 GLU A O 1
ATOM 675 N N . HIS A 1 88 ? 66.929 -27.221 -40.888 1.00 33.06 88 HIS A N 1
ATOM 676 C CA . HIS A 1 88 ? 68.054 -27.201 -41.851 1.00 33.06 88 HIS A CA 1
ATOM 677 C C . HIS A 1 88 ? 68.054 -25.929 -42.734 1.00 33.06 88 HIS A C 1
ATOM 679 O O . HIS A 1 88 ? 67.017 -25.446 -43.179 1.00 33.06 88 HIS A O 1
ATOM 685 N N . ALA A 1 89 ? 69.258 -25.393 -42.963 1.00 33.75 89 ALA A N 1
ATOM 686 C CA . ALA A 1 89 ? 69.566 -24.137 -43.648 1.00 33.75 89 ALA A CA 1
ATOM 687 C C . ALA A 1 89 ? 69.668 -24.258 -45.185 1.00 33.75 89 ALA A C 1
ATOM 689 O O . ALA A 1 89 ? 70.156 -25.262 -45.701 1.00 33.75 89 ALA A O 1
ATOM 690 N N . GLY A 1 90 ? 69.315 -23.182 -45.902 1.00 31.92 90 GLY A N 1
ATOM 691 C CA . GLY A 1 90 ? 69.532 -23.021 -47.345 1.00 31.92 90 GLY A CA 1
ATOM 692 C C . GLY A 1 90 ? 69.213 -21.600 -47.829 1.00 31.92 90 GLY A C 1
ATOM 693 O O . GLY A 1 90 ? 68.079 -21.155 -47.766 1.00 31.92 90 GLY A O 1
ATOM 694 N N . HIS A 1 91 ? 70.253 -20.893 -48.262 1.00 29.98 91 HIS A N 1
ATOM 695 C CA . HIS A 1 91 ? 70.376 -19.459 -48.559 1.00 29.98 91 HIS A CA 1
ATOM 696 C C . HIS A 1 91 ? 69.644 -18.997 -49.845 1.00 29.98 91 HIS A C 1
ATOM 698 O O . HIS A 1 91 ? 69.726 -19.703 -50.849 1.00 29.98 91 HIS A O 1
ATOM 704 N N . GLY A 1 92 ? 69.092 -17.767 -49.893 1.00 29.84 92 GLY A N 1
ATOM 705 C CA . GLY A 1 92 ? 68.912 -17.067 -51.181 1.00 29.84 92 GLY A CA 1
ATOM 706 C C . GLY A 1 92 ? 67.839 -15.970 -51.332 1.00 29.84 92 GLY A C 1
ATOM 707 O O . GLY A 1 92 ? 66.820 -16.233 -51.946 1.00 29.84 92 GLY A O 1
ATOM 708 N N . VAL A 1 93 ? 68.191 -14.730 -50.958 1.00 34.16 93 VAL A N 1
ATOM 709 C CA . VAL A 1 93 ? 67.850 -13.455 -51.650 1.00 34.16 93 VAL A CA 1
ATOM 710 C C . VAL A 1 93 ? 66.395 -12.910 -51.587 1.00 34.16 93 VAL A C 1
ATOM 712 O O . VAL A 1 93 ? 65.425 -13.623 -51.785 1.00 34.16 93 VAL A O 1
ATOM 715 N N . VAL A 1 94 ? 66.339 -11.575 -51.417 1.00 36.75 94 VAL A N 1
ATOM 716 C CA . VAL A 1 94 ? 65.268 -10.558 -51.592 1.00 36.75 94 VAL A CA 1
ATOM 717 C C . VAL A 1 94 ? 64.158 -10.371 -50.539 1.00 36.75 94 VAL A C 1
ATOM 719 O O . VAL A 1 94 ? 63.208 -11.130 -50.406 1.00 36.75 94 VAL A O 1
ATOM 722 N N . ASP A 1 95 ? 64.300 -9.224 -49.871 1.00 37.94 95 ASP A N 1
ATOM 723 C CA . ASP A 1 95 ? 63.356 -8.442 -49.076 1.00 37.94 95 ASP A CA 1
ATOM 724 C C . ASP A 1 95 ? 62.200 -7.885 -49.932 1.00 37.94 95 ASP A C 1
ATOM 726 O O . ASP A 1 95 ? 62.427 -7.084 -50.837 1.00 37.94 95 ASP A O 1
ATOM 730 N N . HIS A 1 96 ? 60.982 -8.382 -49.704 1.00 34.22 96 HIS A N 1
ATOM 731 C CA . HIS A 1 96 ? 59.809 -7.607 -49.265 1.00 34.22 96 HIS A CA 1
ATOM 732 C C . HIS A 1 96 ? 58.591 -8.548 -49.232 1.00 34.22 96 HIS A C 1
ATOM 734 O O . HIS A 1 96 ? 58.081 -8.980 -50.265 1.00 34.22 96 HIS A O 1
ATOM 740 N N . GLY A 1 97 ? 58.160 -8.906 -48.020 1.00 30.80 97 GLY A N 1
ATOM 741 C CA . GLY A 1 97 ? 57.100 -9.879 -47.766 1.00 30.80 97 GLY A CA 1
ATOM 742 C C . GLY A 1 97 ? 55.719 -9.417 -48.229 1.00 30.80 97 GLY A C 1
ATOM 743 O O . GLY A 1 97 ? 55.166 -8.454 -47.703 1.00 30.80 97 GLY A O 1
ATOM 744 N N . VAL A 1 98 ? 55.160 -10.166 -49.178 1.00 37.62 98 VAL A N 1
ATOM 745 C CA . VAL A 1 98 ? 53.718 -10.329 -49.378 1.00 37.62 98 VAL A CA 1
ATOM 746 C C . VAL A 1 98 ? 53.294 -11.490 -48.478 1.00 37.62 98 VAL A C 1
ATOM 748 O O . VAL A 1 98 ? 53.604 -12.647 -48.750 1.00 37.62 98 VAL A O 1
ATOM 751 N N . ASP A 1 99 ? 52.648 -11.156 -47.368 1.00 36.47 99 ASP A N 1
ATOM 752 C CA . ASP A 1 99 ? 51.938 -12.079 -46.485 1.00 36.47 99 ASP A CA 1
ATOM 753 C C . ASP A 1 99 ? 50.611 -12.454 -47.168 1.00 36.47 99 ASP A C 1
ATOM 755 O O . ASP A 1 99 ? 49.673 -11.662 -47.240 1.00 36.47 99 ASP A O 1
ATOM 759 N N . HIS A 1 100 ? 50.597 -13.651 -47.758 1.00 43.53 100 HIS A N 1
ATOM 760 C CA . HIS A 1 100 ? 49.404 -14.462 -47.972 1.00 43.53 100 HIS A CA 1
ATOM 761 C C . HIS A 1 100 ? 49.311 -15.415 -46.774 1.00 43.53 100 HIS A C 1
ATOM 763 O O . HIS A 1 100 ? 50.082 -16.375 -46.700 1.00 43.53 100 HIS A O 1
ATOM 769 N N . GLY A 1 101 ? 48.403 -15.154 -45.831 1.00 35.78 101 GLY A N 1
ATOM 770 C CA . GLY A 1 101 ? 48.290 -15.990 -44.635 1.00 35.78 101 GLY A CA 1
ATOM 771 C C . GLY A 1 101 ? 47.087 -15.748 -43.722 1.00 35.78 101 GLY A C 1
ATOM 772 O O . GLY A 1 101 ? 47.178 -16.097 -42.548 1.00 35.78 101 GLY A O 1
ATOM 773 N N . VAL A 1 102 ? 45.968 -15.184 -44.202 1.00 36.59 102 VAL A N 1
ATOM 774 C CA . VAL A 1 102 ? 44.798 -14.879 -43.338 1.00 36.59 102 VAL A CA 1
ATOM 775 C C . VAL A 1 102 ? 43.454 -15.442 -43.822 1.00 36.59 102 VAL A C 1
ATOM 777 O O . VAL A 1 102 ? 42.425 -15.233 -43.172 1.00 36.59 102 VAL A O 1
ATOM 780 N N . ASP A 1 103 ? 43.453 -16.223 -44.901 1.00 40.19 103 ASP A N 1
ATOM 781 C CA . ASP A 1 103 ? 42.223 -16.529 -45.648 1.00 40.19 103 ASP A CA 1
ATOM 782 C C . ASP A 1 103 ? 41.327 -17.598 -44.981 1.00 40.19 103 ASP A C 1
ATOM 784 O O . ASP A 1 103 ? 40.154 -17.715 -45.308 1.00 40.19 103 ASP A O 1
ATOM 788 N N . GLY A 1 104 ? 41.817 -18.327 -43.969 1.00 35.53 104 GLY A N 1
ATOM 789 C CA . GLY A 1 104 ? 41.006 -19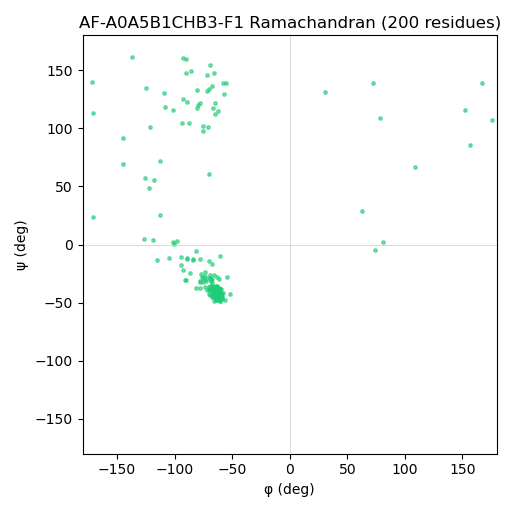.318 -43.240 1.00 35.53 104 GLY A CA 1
ATOM 790 C C . GLY A 1 104 ? 40.190 -18.761 -42.064 1.00 35.53 104 GLY A C 1
ATOM 791 O O . GLY A 1 104 ? 39.185 -19.350 -41.676 1.00 35.53 104 GLY A O 1
ATOM 792 N N . ALA A 1 105 ? 40.603 -17.632 -41.477 1.00 36.75 105 ALA A N 1
ATOM 793 C CA . ALA A 1 105 ? 39.932 -17.033 -40.314 1.00 36.75 105 ALA A CA 1
ATOM 794 C C . ALA A 1 105 ? 38.872 -15.992 -40.713 1.00 36.75 105 ALA A C 1
ATOM 796 O O . ALA A 1 105 ? 37.957 -15.698 -39.946 1.00 36.75 105 ALA A O 1
ATOM 797 N N . THR A 1 106 ? 38.989 -15.442 -41.923 1.00 37.16 106 THR A N 1
ATOM 798 C CA . THR A 1 106 ? 38.105 -14.398 -42.451 1.00 37.16 106 THR A CA 1
ATOM 799 C C . THR A 1 106 ? 36.902 -14.961 -43.210 1.00 37.16 106 THR A C 1
ATOM 801 O O . THR A 1 106 ? 35.826 -14.372 -43.116 1.00 37.16 106 THR A O 1
ATOM 804 N N . GLU A 1 107 ? 37.008 -16.126 -43.864 1.00 32.47 107 GLU A N 1
ATOM 805 C CA . GLU A 1 107 ? 35.857 -16.762 -44.533 1.00 32.47 107 GLU A CA 1
ATOM 806 C C . GLU A 1 107 ? 34.814 -17.304 -43.539 1.00 32.47 107 GLU A C 1
ATOM 808 O O . GLU A 1 107 ? 33.615 -17.094 -43.726 1.00 32.47 107 GLU A O 1
ATOM 813 N N . ILE A 1 108 ? 35.243 -17.898 -42.419 1.00 38.84 108 ILE A N 1
ATOM 814 C CA . ILE A 1 108 ? 34.326 -18.476 -41.413 1.00 38.84 108 ILE A CA 1
ATOM 815 C C . ILE A 1 108 ? 33.602 -17.373 -40.615 1.00 38.84 108 ILE A C 1
ATOM 817 O O . ILE A 1 108 ? 32.435 -17.519 -40.244 1.00 38.84 108 ILE A O 1
ATOM 821 N N . ALA A 1 109 ? 34.259 -16.225 -40.411 1.00 37.84 109 ALA A N 1
ATOM 822 C CA . ALA A 1 109 ? 33.649 -15.040 -39.805 1.00 37.84 109 ALA A CA 1
ATOM 823 C C . ALA A 1 109 ? 32.584 -14.397 -40.716 1.00 37.84 109 ALA A C 1
ATOM 825 O O . ALA A 1 109 ? 31.594 -13.847 -40.227 1.00 37.84 109 ALA A O 1
ATOM 826 N N . HIS A 1 110 ? 32.753 -14.497 -42.037 1.00 32.12 110 HIS A N 1
ATOM 827 C CA . HIS A 1 110 ? 31.834 -13.912 -43.012 1.00 32.12 110 HIS A CA 1
ATOM 828 C C . HIS A 1 110 ? 30.546 -14.746 -43.182 1.00 32.12 110 HIS A C 1
ATOM 830 O O . HIS A 1 110 ? 29.460 -14.188 -43.358 1.00 32.12 110 HIS A O 1
ATOM 836 N N . GLU A 1 111 ? 30.622 -16.072 -43.028 1.00 33.88 111 GLU A N 1
ATOM 837 C CA . GLU A 1 111 ? 29.465 -16.979 -43.140 1.00 33.88 111 GLU A CA 1
ATOM 838 C C . GLU A 1 111 ? 28.572 -16.978 -41.877 1.00 33.88 111 GLU A C 1
ATOM 840 O O . GLU A 1 111 ? 27.338 -17.040 -41.961 1.00 33.88 111 GLU A O 1
ATOM 845 N N . ALA A 1 112 ? 29.173 -16.772 -40.698 1.00 39.28 112 ALA A N 1
ATOM 846 C CA . ALA A 1 112 ? 28.440 -16.540 -39.450 1.00 39.28 112 ALA A CA 1
ATOM 847 C C . ALA A 1 112 ? 27.696 -15.187 -39.450 1.00 39.28 112 ALA A C 1
ATOM 849 O O . ALA A 1 112 ? 26.559 -15.099 -38.975 1.00 39.28 112 ALA A O 1
ATOM 850 N N . ALA A 1 113 ? 28.288 -14.146 -40.048 1.00 39.09 113 ALA A N 1
ATOM 851 C CA . ALA A 1 113 ? 27.679 -12.819 -40.173 1.00 39.09 113 ALA A CA 1
ATOM 852 C C . ALA A 1 113 ? 26.444 -12.816 -41.099 1.00 39.09 113 ALA A C 1
ATOM 854 O O . ALA A 1 113 ? 25.429 -12.174 -40.802 1.00 39.09 113 ALA A O 1
ATOM 855 N N . HIS A 1 114 ? 26.472 -13.595 -42.184 1.00 36.91 114 HIS A N 1
ATOM 856 C CA . HIS A 1 114 ? 25.332 -13.717 -43.098 1.00 36.91 114 HIS A CA 1
ATOM 857 C C . HIS A 1 114 ? 24.128 -14.444 -42.477 1.00 36.91 114 HIS A C 1
ATOM 859 O O . HIS A 1 114 ? 22.982 -14.105 -42.777 1.00 36.91 114 HIS A O 1
ATOM 865 N N . SER A 1 115 ? 24.369 -15.375 -41.552 1.00 40.16 115 SER A N 1
ATOM 866 C CA . SER A 1 115 ? 23.312 -16.114 -40.845 1.00 40.16 115 SER A CA 1
ATOM 867 C C . SER A 1 115 ? 22.612 -15.270 -39.768 1.00 40.16 115 SER A C 1
ATOM 869 O O . SER A 1 115 ? 21.418 -15.441 -39.518 1.00 40.16 115 SER A O 1
ATOM 871 N N . ALA A 1 116 ? 23.317 -14.294 -39.187 1.00 39.91 116 ALA A N 1
ATOM 872 C CA . ALA A 1 116 ? 22.748 -13.310 -38.263 1.00 39.91 116 ALA A CA 1
ATOM 873 C C . ALA A 1 116 ? 21.951 -12.202 -38.985 1.00 39.91 116 ALA A C 1
ATOM 875 O O . ALA A 1 116 ? 21.004 -11.643 -38.429 1.00 39.91 116 ALA A O 1
ATOM 876 N N . THR A 1 117 ? 22.267 -11.928 -40.255 1.00 43.66 117 THR A N 1
ATOM 877 C CA . THR A 1 117 ? 21.632 -10.862 -41.056 1.00 43.66 117 THR A CA 1
ATOM 878 C C . THR A 1 117 ? 20.126 -11.099 -41.277 1.00 43.66 117 THR A C 1
ATOM 880 O O . THR A 1 117 ? 19.353 -10.144 -41.369 1.00 43.66 117 THR A O 1
ATOM 883 N N . GLY A 1 118 ? 19.671 -12.359 -41.278 1.00 38.19 118 GLY A N 1
ATOM 884 C CA . GLY A 1 118 ? 18.250 -12.710 -41.410 1.00 38.19 118 GLY A CA 1
ATOM 885 C C . GLY A 1 118 ? 17.381 -12.333 -40.201 1.00 38.19 118 GLY A C 1
ATOM 886 O O . GLY A 1 118 ? 16.190 -12.077 -40.363 1.00 38.19 118 GLY A O 1
ATOM 887 N N . TYR A 1 119 ? 17.971 -12.240 -39.006 1.00 44.41 119 TYR A N 1
ATOM 888 C CA . TYR A 1 119 ? 17.268 -11.842 -37.778 1.00 44.41 119 TYR A CA 1
ATOM 889 C C . TYR A 1 119 ? 17.297 -10.324 -37.543 1.00 44.41 119 TYR A C 1
ATOM 891 O O . TYR A 1 119 ? 16.346 -9.760 -37.002 1.00 44.41 119 TYR A O 1
ATOM 899 N N . VAL A 1 120 ? 18.354 -9.650 -38.000 1.00 44.91 120 VAL A N 1
ATOM 900 C CA . VAL A 1 120 ? 18.580 -8.205 -37.809 1.00 44.91 120 VAL A CA 1
ATOM 901 C C . VAL A 1 120 ? 17.650 -7.349 -38.686 1.00 44.91 120 VAL A C 1
ATOM 903 O O . VAL A 1 120 ? 17.218 -6.271 -38.276 1.00 44.91 120 VAL A O 1
ATOM 906 N N . ALA A 1 121 ? 17.238 -7.855 -39.855 1.00 46.56 121 ALA A N 1
ATOM 907 C CA . ALA A 1 121 ? 16.343 -7.142 -40.772 1.00 46.56 121 ALA A CA 1
ATOM 908 C C . ALA A 1 121 ? 14.905 -6.939 -40.239 1.00 46.56 121 ALA A C 1
ATOM 910 O O . ALA A 1 121 ? 14.180 -6.092 -40.757 1.00 46.56 121 ALA A O 1
ATOM 911 N N . MET A 1 122 ? 14.482 -7.685 -39.208 1.00 45.28 122 MET A N 1
ATOM 912 C CA . MET A 1 122 ? 13.130 -7.585 -38.635 1.00 45.28 122 MET A CA 1
ATOM 913 C C . MET A 1 122 ? 13.045 -6.636 -37.424 1.00 45.28 122 MET A C 1
ATOM 915 O O . MET A 1 122 ? 11.948 -6.205 -37.072 1.00 45.28 122 MET A O 1
ATOM 919 N N . THR A 1 123 ? 14.171 -6.294 -36.785 1.00 52.34 123 THR A N 1
ATOM 920 C CA . THR A 1 123 ? 14.186 -5.584 -35.490 1.00 52.34 123 THR A CA 1
ATOM 921 C C . THR A 1 123 ? 14.799 -4.185 -35.531 1.00 52.34 123 THR A C 1
ATOM 923 O O . THR A 1 123 ? 14.587 -3.427 -34.588 1.00 52.34 123 THR A O 1
ATOM 926 N N . GLY A 1 124 ? 15.500 -3.803 -36.607 1.00 44.16 124 GLY A N 1
ATOM 927 C CA . GLY A 1 124 ? 16.077 -2.458 -36.740 1.00 44.16 124 GLY A CA 1
ATOM 928 C C . GLY A 1 124 ? 17.132 -2.131 -35.676 1.00 44.16 124 GLY A C 1
ATOM 929 O O . GLY A 1 124 ? 17.264 -0.974 -35.288 1.00 44.16 124 GLY A O 1
ATOM 930 N N . ILE A 1 125 ? 17.837 -3.147 -35.168 1.00 49.59 125 ILE A N 1
ATOM 931 C CA . ILE A 1 125 ? 18.878 -3.001 -34.147 1.00 49.59 125 ILE A CA 1
ATOM 932 C C . ILE A 1 125 ? 20.244 -3.075 -34.829 1.00 49.59 125 ILE A C 1
ATOM 934 O O . ILE A 1 125 ? 20.612 -4.118 -35.366 1.00 49.59 125 ILE A O 1
ATOM 938 N N . ASP A 1 126 ? 21.000 -1.980 -34.778 1.00 52.62 126 ASP A N 1
ATOM 939 C CA . ASP A 1 126 ? 22.410 -1.960 -35.163 1.00 52.62 126 ASP A CA 1
ATOM 940 C C . ASP A 1 126 ? 23.187 -2.909 -34.230 1.00 52.62 126 ASP A C 1
ATOM 942 O O . ASP A 1 126 ? 23.255 -2.696 -33.017 1.00 52.62 126 ASP A O 1
ATOM 946 N N . ALA A 1 127 ? 23.749 -3.987 -34.788 1.00 52.34 127 ALA A N 1
ATOM 947 C CA . ALA A 1 127 ? 24.379 -5.089 -34.044 1.00 52.34 127 ALA A CA 1
ATOM 948 C C . ALA A 1 127 ? 25.578 -4.669 -33.164 1.00 52.34 127 ALA A C 1
ATOM 950 O O . ALA A 1 127 ? 26.050 -5.453 -32.344 1.00 52.34 127 ALA A O 1
ATOM 951 N N . GLU A 1 128 ? 26.056 -3.434 -33.308 1.00 50.44 128 GLU A N 1
ATOM 952 C CA . GLU A 1 128 ? 27.213 -2.898 -32.591 1.00 50.44 128 GLU A CA 1
ATOM 953 C C . GLU A 1 128 ? 26.853 -2.244 -31.240 1.00 50.44 128 GLU A C 1
ATOM 955 O O . GLU A 1 128 ? 27.744 -1.987 -30.434 1.00 50.44 128 GLU A O 1
ATOM 960 N N . ASN A 1 129 ? 25.569 -2.001 -30.928 1.00 55.09 129 ASN A N 1
ATOM 961 C CA . ASN A 1 129 ? 25.197 -1.309 -29.686 1.00 55.09 129 ASN A CA 1
ATOM 962 C C . ASN A 1 129 ? 23.889 -1.827 -29.061 1.00 55.09 129 ASN A C 1
ATOM 964 O O . ASN A 1 129 ? 22.870 -1.135 -29.020 1.00 55.09 129 ASN A O 1
ATOM 968 N N . ILE A 1 130 ? 23.912 -3.061 -28.541 1.00 61.38 130 ILE A N 1
ATOM 969 C CA . ILE A 1 130 ? 22.809 -3.586 -27.723 1.00 61.38 130 ILE A CA 1
ATOM 970 C C . ILE A 1 130 ? 22.813 -2.859 -26.374 1.00 61.38 130 ILE A C 1
ATOM 972 O O . ILE A 1 130 ? 23.595 -3.164 -25.472 1.00 61.38 130 ILE A O 1
ATOM 976 N N . VAL A 1 131 ? 21.912 -1.889 -26.227 1.00 73.25 131 VAL A N 1
ATOM 977 C CA . VAL A 1 131 ? 21.688 -1.183 -24.965 1.00 73.25 131 VAL A CA 1
ATOM 978 C C . VAL A 1 131 ? 20.819 -2.058 -24.065 1.00 73.25 131 VAL A C 1
ATOM 980 O O . VAL A 1 131 ? 19.689 -2.397 -24.413 1.00 73.25 131 VAL A O 1
ATOM 983 N N . TYR A 1 132 ? 21.325 -2.422 -22.889 1.00 77.50 132 TYR A N 1
ATOM 984 C CA . TYR A 1 132 ? 20.547 -3.128 -21.870 1.00 77.50 132 TYR A CA 1
ATOM 985 C C . TYR A 1 132 ? 19.859 -2.143 -20.921 1.00 77.50 132 TYR A C 1
ATOM 987 O O . TYR A 1 132 ? 20.378 -1.069 -20.613 1.00 77.50 132 TYR A O 1
ATOM 995 N N . SER A 1 133 ? 18.678 -2.519 -20.431 1.00 81.19 133 SER A N 1
ATOM 996 C CA . SER A 1 133 ? 17.948 -1.736 -19.428 1.00 81.19 133 SER A CA 1
ATOM 997 C C . SER A 1 133 ? 18.665 -1.763 -18.077 1.00 81.19 133 SER A C 1
ATOM 999 O O . SER A 1 133 ? 19.366 -2.722 -17.757 1.00 81.19 133 SER A O 1
ATOM 1001 N N . ASN A 1 134 ? 18.454 -0.746 -17.236 1.00 80.88 134 ASN A N 1
ATOM 1002 C CA . ASN A 1 134 ? 19.005 -0.753 -15.881 1.00 80.88 134 ASN A CA 1
ATOM 1003 C C . ASN A 1 134 ? 18.367 -1.901 -15.061 1.00 80.88 134 ASN A C 1
ATOM 1005 O O . ASN A 1 134 ? 17.142 -1.916 -14.900 1.00 80.88 134 ASN A O 1
ATOM 1009 N N . PRO A 1 135 ? 19.149 -2.854 -14.519 1.00 82.50 135 PRO A N 1
ATOM 1010 C CA . PRO A 1 135 ? 18.597 -3.963 -13.746 1.00 82.50 135 PRO A CA 1
ATOM 1011 C C . P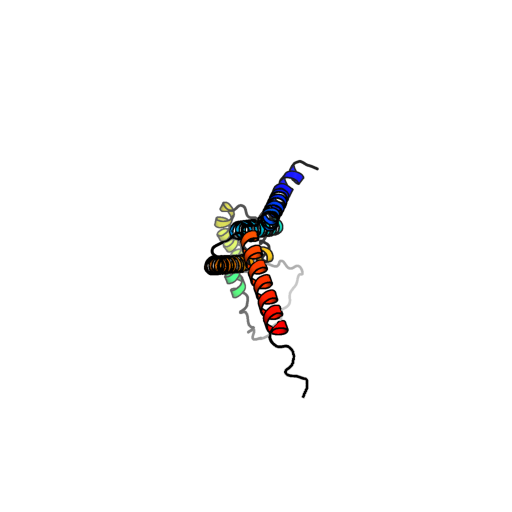RO A 1 135 ? 18.110 -3.531 -12.355 1.00 82.50 135 PRO A C 1
ATOM 1013 O O . PRO A 1 135 ? 17.215 -4.174 -11.803 1.00 82.50 135 PRO A O 1
ATOM 1016 N N . LEU A 1 136 ? 18.634 -2.430 -11.794 1.00 84.75 136 LEU A N 1
ATOM 1017 C CA . LEU A 1 136 ? 18.322 -1.996 -10.426 1.00 84.75 136 LEU A CA 1
ATOM 1018 C C . LEU A 1 136 ? 16.822 -1.692 -10.231 1.00 84.75 136 LEU A C 1
ATOM 1020 O O . LEU A 1 136 ? 16.234 -2.240 -9.296 1.00 84.75 136 LEU A O 1
ATOM 1024 N N . PRO A 1 137 ? 16.153 -0.913 -11.108 1.00 86.25 137 PRO A N 1
ATOM 1025 C CA . PRO A 1 137 ? 14.723 -0.642 -10.986 1.00 86.25 137 PRO A CA 1
ATOM 1026 C C . PRO A 1 137 ? 13.831 -1.880 -11.024 1.00 86.25 137 PRO A C 1
ATOM 1028 O O . PRO A 1 137 ? 12.852 -1.953 -10.283 1.00 86.25 137 PRO A O 1
ATOM 1031 N N . SER A 1 138 ? 14.175 -2.863 -11.858 1.00 81.94 138 SER A N 1
ATOM 1032 C CA . SER A 1 138 ? 13.352 -4.061 -12.057 1.00 81.94 138 SER A CA 1
ATOM 1033 C C . SER A 1 138 ? 13.301 -4.960 -10.816 1.00 81.94 138 SER A C 1
ATOM 1035 O O . SER A 1 138 ? 12.223 -5.366 -10.381 1.00 81.94 138 SER A O 1
ATOM 1037 N N . VAL A 1 139 ? 14.455 -5.210 -10.191 1.00 89.81 139 VAL A N 1
ATOM 1038 C CA . VAL A 1 139 ? 14.559 -6.064 -9.002 1.00 89.81 139 VAL A CA 1
ATOM 1039 C C . VAL A 1 139 ? 13.927 -5.383 -7.792 1.00 89.81 139 VAL A C 1
ATOM 1041 O O . VAL A 1 139 ? 13.189 -6.013 -7.036 1.00 89.81 139 VAL A O 1
ATOM 1044 N N . LEU A 1 140 ? 14.173 -4.082 -7.628 1.00 88.50 140 LEU A N 1
ATOM 1045 C CA . LEU A 1 140 ? 13.623 -3.304 -6.519 1.00 88.50 140 LEU A CA 1
ATOM 1046 C C . LEU A 1 140 ? 12.101 -3.147 -6.619 1.00 88.50 140 LEU A C 1
ATOM 1048 O O . LEU A 1 140 ? 11.428 -3.113 -5.593 1.00 88.50 140 LEU A O 1
ATOM 1052 N N . MET A 1 141 ? 11.533 -3.135 -7.827 1.00 89.31 141 MET A N 1
ATOM 1053 C CA . MET A 1 141 ? 10.083 -3.238 -7.991 1.00 89.31 141 MET A CA 1
ATOM 1054 C C . MET A 1 141 ? 9.546 -4.600 -7.568 1.00 89.31 141 MET A C 1
ATOM 1056 O O . MET A 1 141 ? 8.543 -4.651 -6.863 1.00 89.31 141 MET A O 1
ATOM 1060 N N . LEU A 1 142 ? 10.190 -5.698 -7.971 1.00 90.81 142 LEU A N 1
ATOM 1061 C CA . LEU A 1 142 ? 9.704 -7.038 -7.641 1.00 90.81 142 LEU A CA 1
ATOM 1062 C C . LEU A 1 142 ? 9.642 -7.247 -6.122 1.00 90.81 142 LEU A C 1
ATOM 1064 O O . LEU A 1 142 ? 8.630 -7.716 -5.599 1.00 90.81 142 LEU A O 1
ATOM 1068 N N . THR A 1 143 ? 10.688 -6.839 -5.403 1.00 94.00 143 THR A N 1
ATOM 1069 C CA . THR A 1 143 ? 10.710 -6.917 -3.937 1.00 94.00 143 THR A CA 1
ATOM 1070 C C . THR A 1 143 ? 9.683 -5.980 -3.306 1.00 94.00 143 THR A C 1
ATOM 1072 O O . THR A 1 143 ? 8.967 -6.388 -2.390 1.00 94.00 143 THR A O 1
ATOM 1075 N N . ALA A 1 144 ? 9.541 -4.756 -3.817 1.00 91.56 144 ALA A N 1
ATOM 1076 C CA . ALA A 1 144 ? 8.581 -3.796 -3.288 1.00 91.56 144 ALA A CA 1
ATOM 1077 C C . ALA A 1 144 ? 7.118 -4.216 -3.522 1.00 91.56 144 ALA A C 1
ATOM 1079 O O . ALA A 1 144 ? 6.274 -3.968 -2.663 1.00 91.56 144 ALA A O 1
ATOM 1080 N N . ILE A 1 145 ? 6.806 -4.902 -4.626 1.00 91.69 145 ILE A N 1
ATOM 1081 C CA . ILE A 1 145 ? 5.473 -5.467 -4.886 1.00 91.69 145 ILE A CA 1
ATOM 1082 C C . ILE A 1 145 ? 5.143 -6.549 -3.856 1.00 91.69 145 ILE A C 1
ATOM 1084 O O . ILE A 1 145 ? 4.067 -6.513 -3.261 1.00 91.69 145 ILE A O 1
ATOM 1088 N N . VAL A 1 146 ? 6.066 -7.481 -3.603 1.00 95.50 146 VAL A N 1
ATOM 1089 C CA . VAL A 1 146 ? 5.846 -8.567 -2.632 1.00 95.50 146 VAL A CA 1
ATOM 1090 C C . VAL A 1 146 ? 5.653 -8.006 -1.225 1.00 95.50 146 VAL A C 1
ATOM 1092 O O . VAL A 1 146 ? 4.694 -8.371 -0.545 1.00 95.50 146 VAL A O 1
ATOM 1095 N N . VAL A 1 147 ? 6.518 -7.076 -0.807 1.00 95.19 147 VAL A N 1
ATOM 1096 C CA . VAL A 1 147 ? 6.393 -6.406 0.494 1.00 95.19 147 VAL A CA 1
ATOM 1097 C C . VAL A 1 147 ? 5.072 -5.644 0.581 1.00 95.19 147 VAL A C 1
ATOM 1099 O O . VAL A 1 147 ? 4.378 -5.760 1.584 1.00 95.19 147 VAL A O 1
ATOM 1102 N N . GLY A 1 148 ? 4.682 -4.924 -0.469 1.00 94.19 148 GLY A N 1
ATOM 1103 C CA . GLY A 1 148 ? 3.445 -4.152 -0.500 1.00 94.19 148 GLY A CA 1
ATOM 1104 C C . GLY A 1 148 ? 2.163 -4.989 -0.441 1.00 94.19 148 GLY A C 1
ATOM 1105 O O . GLY A 1 148 ? 1.211 -4.632 0.256 1.00 94.19 148 GLY A O 1
ATOM 1106 N N . ILE A 1 149 ? 2.129 -6.138 -1.123 1.00 95.31 149 ILE A N 1
ATOM 1107 C CA . ILE A 1 149 ? 1.010 -7.089 -1.016 1.00 95.31 149 ILE A CA 1
ATOM 1108 C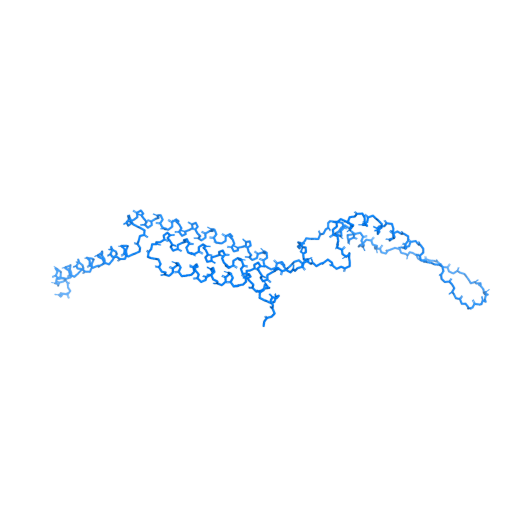 C . ILE A 1 149 ? 0.966 -7.684 0.397 1.00 95.31 149 ILE A C 1
ATOM 1110 O O . ILE A 1 149 ? -0.111 -7.773 0.988 1.00 95.31 149 ILE A O 1
ATOM 1114 N N . ALA A 1 150 ? 2.120 -8.037 0.973 1.00 97.00 150 ALA A N 1
ATOM 1115 C CA . ALA A 1 150 ? 2.200 -8.593 2.322 1.00 97.00 150 ALA A CA 1
ATOM 1116 C C . ALA A 1 150 ? 1.743 -7.595 3.399 1.00 97.00 150 ALA A C 1
ATOM 1118 O O . ALA A 1 150 ? 0.952 -7.951 4.273 1.00 97.00 150 ALA A O 1
ATOM 1119 N N . THR A 1 151 ? 2.186 -6.337 3.329 1.00 95.88 151 THR A N 1
ATOM 1120 C CA . THR A 1 151 ? 1.767 -5.293 4.276 1.00 95.88 151 THR A CA 1
ATOM 1121 C C . THR A 1 151 ? 0.294 -4.944 4.109 1.00 95.88 151 THR A C 1
ATOM 1123 O O . THR A 1 151 ? -0.388 -4.758 5.112 1.00 95.88 151 THR A O 1
ATOM 1126 N N . THR A 1 152 ? -0.233 -4.924 2.881 1.00 96.31 152 THR A N 1
ATOM 1127 C CA . THR A 1 152 ? -1.668 -4.712 2.637 1.00 96.31 152 THR A CA 1
ATOM 1128 C C . THR A 1 152 ? -2.508 -5.855 3.201 1.00 96.31 152 THR A C 1
ATOM 1130 O O . THR A 1 152 ? -3.509 -5.603 3.870 1.00 96.31 152 THR A O 1
ATOM 1133 N N . ALA A 1 153 ? -2.091 -7.107 2.997 1.00 96.69 153 ALA A N 1
ATOM 1134 C CA . ALA A 1 153 ? -2.765 -8.271 3.566 1.00 96.69 153 ALA A CA 1
ATOM 1135 C C . ALA A 1 153 ? -2.758 -8.230 5.100 1.00 96.69 153 ALA A C 1
ATOM 1137 O O . ALA A 1 153 ? -3.800 -8.426 5.726 1.00 96.69 153 ALA A O 1
ATOM 1138 N N . LEU A 1 154 ? -1.611 -7.904 5.705 1.00 97.19 154 LEU A N 1
ATOM 1139 C CA . LEU A 1 154 ? -1.490 -7.731 7.151 1.00 97.19 154 LEU A CA 1
ATOM 1140 C C . LEU A 1 154 ? -2.387 -6.599 7.661 1.00 97.19 154 LEU A C 1
ATOM 1142 O O . LEU A 1 154 ? -3.105 -6.778 8.639 1.00 97.19 154 LEU A O 1
ATOM 1146 N N . ALA A 1 155 ? -2.377 -5.445 7.001 1.00 96.19 155 ALA A N 1
ATOM 1147 C CA . ALA A 1 155 ? -3.175 -4.299 7.406 1.00 96.19 155 ALA A CA 1
ATOM 1148 C C . ALA A 1 155 ? -4.680 -4.603 7.318 1.00 96.19 155 ALA A C 1
ATOM 1150 O O . ALA A 1 155 ? -5.424 -4.280 8.240 1.00 96.19 155 ALA A O 1
ATOM 1151 N N . LEU A 1 156 ? -5.135 -5.298 6.271 1.00 96.38 156 LEU A N 1
ATOM 1152 C CA . LEU A 1 156 ? -6.523 -5.755 6.169 1.00 96.38 156 LEU A CA 1
ATOM 1153 C C . LEU A 1 156 ? -6.871 -6.785 7.246 1.00 96.38 156 LEU A C 1
ATOM 1155 O O . LEU A 1 156 ? -7.934 -6.677 7.852 1.00 96.38 156 LEU A O 1
ATOM 1159 N N . ALA A 1 157 ? -5.982 -7.740 7.530 1.00 96.88 157 ALA A N 1
ATOM 1160 C CA . ALA A 1 157 ? -6.179 -8.700 8.614 1.00 96.88 157 ALA A CA 1
ATOM 1161 C C . ALA A 1 157 ? -6.321 -7.993 9.973 1.00 96.88 157 ALA A C 1
ATOM 1163 O O . ALA A 1 157 ? -7.213 -8.324 10.754 1.00 96.88 157 ALA A O 1
ATOM 1164 N N . LEU A 1 158 ? -5.502 -6.968 10.226 1.00 95.69 158 LEU A N 1
ATOM 1165 C CA . LEU A 1 158 ? -5.609 -6.133 11.420 1.00 95.69 158 LEU A CA 1
ATOM 1166 C C . LEU A 1 158 ? -6.925 -5.348 11.457 1.00 95.69 158 LEU A C 1
ATOM 1168 O O . LEU A 1 158 ? -7.566 -5.316 12.501 1.00 95.69 158 LEU A O 1
ATOM 1172 N N . ILE A 1 159 ? -7.379 -4.768 10.342 1.00 95.38 159 ILE A N 1
ATOM 1173 C CA . ILE A 1 159 ? -8.682 -4.081 10.289 1.00 95.38 159 ILE A CA 1
ATOM 1174 C C . ILE A 1 159 ? -9.831 -5.040 10.588 1.00 95.38 159 ILE A C 1
ATOM 1176 O O . ILE A 1 159 ? -10.741 -4.678 11.330 1.00 95.38 159 ILE A O 1
ATOM 1180 N N . VAL A 1 160 ? -9.814 -6.248 10.021 1.00 95.56 160 VAL A N 1
ATOM 1181 C CA . VAL A 1 160 ? -10.852 -7.253 10.291 1.00 95.56 160 VAL A CA 1
ATOM 1182 C C . VAL A 1 160 ? -10.863 -7.601 11.775 1.00 95.56 160 VAL A C 1
ATOM 1184 O O . VAL A 1 160 ? -11.927 -7.573 12.387 1.00 95.56 160 VAL A O 1
ATOM 1187 N N . ARG A 1 161 ? -9.687 -7.815 12.376 1.00 95.88 161 ARG A N 1
ATOM 1188 C CA . ARG A 1 161 ? -9.557 -8.081 13.812 1.00 95.88 161 ARG A CA 1
ATOM 1189 C C . ARG A 1 161 ? -10.095 -6.932 14.670 1.00 95.88 161 ARG A C 1
ATOM 1191 O O . ARG A 1 161 ? -10.846 -7.166 15.608 1.00 95.88 161 ARG A O 1
ATOM 1198 N N . VAL A 1 162 ? -9.759 -5.690 14.329 1.00 94.38 162 VAL A N 1
ATOM 1199 C CA . VAL A 1 162 ? -10.267 -4.497 15.025 1.00 94.38 162 VAL A CA 1
ATOM 1200 C C . VAL A 1 162 ? -11.785 -4.392 14.891 1.00 94.38 162 VAL A C 1
ATOM 1202 O O . VAL A 1 162 ? -12.468 -4.121 15.873 1.00 94.38 162 VAL A O 1
ATOM 1205 N N . ARG A 1 163 ? -12.339 -4.667 13.707 1.00 94.62 163 ARG A N 1
ATOM 1206 C CA . ARG A 1 163 ? -13.789 -4.665 13.488 1.00 94.62 163 ARG A CA 1
ATOM 1207 C C . ARG A 1 163 ? -14.503 -5.737 14.313 1.00 94.62 163 ARG A C 1
ATOM 1209 O O . ARG A 1 163 ? -15.621 -5.494 14.750 1.00 94.62 163 ARG A O 1
ATOM 1216 N N . GLU A 1 164 ? -13.903 -6.910 14.498 1.00 95.12 164 GLU A N 1
ATOM 1217 C CA . GLU A 1 164 ? -14.461 -7.966 15.355 1.00 95.12 164 GLU A CA 1
ATOM 1218 C C . GLU A 1 164 ? -14.510 -7.545 16.826 1.00 95.12 164 GLU A C 1
ATOM 1220 O O . GLU A 1 164 ? -15.508 -7.808 17.492 1.00 95.12 164 GLU A O 1
ATOM 1225 N N . ASP A 1 165 ? -13.461 -6.877 17.314 1.00 93.88 165 ASP A N 1
ATOM 1226 C CA . ASP A 1 165 ? -13.339 -6.499 18.725 1.00 93.88 165 ASP A CA 1
ATOM 1227 C C . ASP A 1 165 ? -14.128 -5.212 19.067 1.00 93.88 165 ASP A C 1
ATOM 1229 O O . ASP A 1 165 ? -14.740 -5.135 20.130 1.00 93.88 165 ASP A O 1
ATOM 1233 N N . TYR A 1 166 ? -14.162 -4.216 18.170 1.00 92.19 166 TYR A N 1
ATOM 1234 C CA . TYR A 1 166 ? -14.805 -2.907 18.400 1.00 92.19 166 TYR A CA 1
ATOM 1235 C C . TYR A 1 166 ? -16.145 -2.723 17.670 1.00 92.19 166 TYR A C 1
ATOM 1237 O O . TYR A 1 166 ? -16.857 -1.753 17.915 1.00 92.19 166 TYR A O 1
ATOM 1245 N N . GLY A 1 167 ? -16.499 -3.606 16.733 1.00 93.75 167 GLY A N 1
ATOM 1246 C CA . GLY A 1 167 ? -17.728 -3.505 15.934 1.00 93.75 167 GLY A CA 1
ATOM 1247 C C . GLY A 1 167 ? -17.713 -2.433 14.834 1.00 93.75 167 GLY A C 1
ATOM 1248 O O . GLY A 1 167 ? -18.647 -2.377 14.033 1.00 93.75 167 GLY A O 1
ATOM 1249 N N . THR A 1 168 ? -16.660 -1.617 14.744 1.00 94.62 168 THR A N 1
ATOM 1250 C CA . THR A 1 168 ? -16.538 -0.495 13.802 1.00 94.62 168 THR A CA 1
ATOM 1251 C C . THR A 1 168 ? -15.150 -0.431 13.158 1.00 94.62 168 THR A C 1
ATOM 1253 O O . THR A 1 168 ? -14.193 -1.051 13.620 1.00 94.62 168 THR A O 1
ATOM 1256 N N . VAL A 1 169 ? -15.059 0.282 12.036 1.00 94.19 169 VAL A N 1
ATOM 1257 C CA . VAL A 1 169 ? -13.821 0.538 11.271 1.00 94.19 169 VAL A CA 1
ATOM 1258 C C . VAL A 1 169 ? -13.491 2.032 11.185 1.00 94.19 169 VAL A C 1
ATOM 1260 O O . VAL A 1 169 ? -12.532 2.417 10.510 1.00 94.19 169 VAL A O 1
ATOM 1263 N N . GLU A 1 170 ? -14.290 2.864 11.850 1.00 95.50 170 GLU A N 1
ATOM 1264 C CA . GLU A 1 170 ? -14.076 4.301 11.962 1.00 95.50 170 GLU A CA 1
ATOM 1265 C C . GLU A 1 170 ? -13.197 4.573 13.191 1.00 95.50 170 GLU A C 1
ATOM 1267 O O . GLU A 1 170 ? -13.513 4.187 14.316 1.00 95.50 170 GLU A O 1
ATOM 1272 N N . GLU A 1 171 ? -12.058 5.223 12.971 1.00 92.81 171 GLU A N 1
ATOM 1273 C CA . GLU A 1 171 ? -11.038 5.475 13.991 1.00 92.81 171 GLU A CA 1
ATOM 1274 C C . GLU A 1 171 ? -11.571 6.336 15.141 1.00 92.81 171 GLU A C 1
ATOM 1276 O O . GLU A 1 171 ? -11.267 6.067 16.300 1.00 92.81 171 GLU A O 1
ATOM 1281 N N . ASP A 1 172 ? -12.409 7.330 14.837 1.00 94.19 172 ASP A N 1
ATOM 1282 C CA . ASP A 1 172 ? -12.975 8.235 15.843 1.00 94.19 172 ASP A CA 1
ATOM 1283 C C . ASP A 1 172 ? -13.829 7.487 16.878 1.00 94.19 172 ASP A C 1
ATOM 1285 O O . ASP A 1 172 ? -13.733 7.757 18.076 1.00 94.19 172 ASP A O 1
ATOM 1289 N N . GLU A 1 173 ? -14.611 6.502 16.430 1.00 94.69 173 GLU A N 1
ATOM 1290 C CA . GLU A 1 173 ? -15.437 5.665 17.303 1.00 94.69 173 GLU A CA 1
ATOM 1291 C C . GLU A 1 173 ? -14.569 4.734 18.161 1.00 94.69 173 GLU A C 1
ATOM 1293 O O . GLU A 1 173 ? -14.777 4.626 19.370 1.00 94.69 173 GLU A O 1
ATOM 1298 N N . ILE A 1 174 ? -13.543 4.116 17.563 1.00 93.62 174 ILE A N 1
ATOM 1299 C CA . ILE A 1 174 ? -12.588 3.248 18.274 1.00 93.62 174 ILE A CA 1
ATOM 1300 C C . ILE A 1 174 ? -11.883 4.029 19.389 1.00 93.62 174 ILE A C 1
ATOM 1302 O O . ILE A 1 174 ? -11.766 3.553 20.522 1.00 93.62 174 ILE A O 1
ATOM 1306 N N . LEU A 1 175 ? -11.419 5.243 19.084 1.00 91.38 175 LEU A N 1
ATOM 1307 C CA . LEU A 1 175 ? -10.741 6.106 20.047 1.00 91.38 175 LEU A CA 1
ATOM 1308 C C . LEU A 1 175 ? -11.669 6.511 21.193 1.00 91.38 175 LEU A C 1
ATOM 1310 O O . LEU A 1 175 ? -11.223 6.549 22.341 1.00 91.38 175 LEU A O 1
ATOM 1314 N N . GLN A 1 176 ? -12.941 6.784 20.904 1.00 94.69 176 GLN A N 1
ATOM 1315 C CA . GLN A 1 176 ? -13.922 7.126 21.925 1.00 94.69 176 GLN A CA 1
ATOM 1316 C C . GLN A 1 176 ? -14.191 5.948 22.873 1.00 94.69 176 GLN A C 1
ATOM 1318 O O . GLN A 1 176 ? -14.090 6.119 24.089 1.00 94.69 176 GLN A O 1
ATOM 1323 N N . ILE A 1 177 ? -14.434 4.747 22.337 1.00 93.00 177 ILE A N 1
ATOM 1324 C CA . ILE A 1 177 ? -14.658 3.528 23.136 1.00 93.00 177 ILE A CA 1
ATOM 1325 C C . ILE A 1 177 ? -13.467 3.280 24.074 1.00 93.00 177 ILE A C 1
ATOM 1327 O O . ILE A 1 177 ? -13.639 3.112 25.282 1.00 93.00 177 ILE A O 1
ATOM 1331 N N . ASN A 1 178 ? -12.240 3.351 23.550 1.00 92.25 178 ASN A N 1
ATOM 1332 C CA . ASN A 1 178 ? -11.024 3.145 24.340 1.00 92.25 178 ASN A CA 1
ATOM 1333 C C . ASN A 1 178 ? -10.853 4.201 25.458 1.00 92.25 178 ASN A C 1
ATOM 1335 O O . ASN A 1 178 ? -10.421 3.894 26.572 1.00 92.25 178 ASN A O 1
ATOM 1339 N N . GLN A 1 179 ? -11.215 5.462 25.197 1.00 93.06 179 GLN A N 1
ATOM 1340 C CA . GLN A 1 179 ? -11.173 6.526 26.208 1.00 93.06 179 GLN A CA 1
ATOM 1341 C C . GLN A 1 179 ? -12.187 6.304 27.336 1.00 93.06 179 GLN A C 1
ATOM 1343 O O . GLN A 1 179 ? -11.858 6.531 28.508 1.00 93.06 179 GLN A O 1
ATOM 1348 N N . GLU A 1 180 ? -13.398 5.860 27.001 1.00 92.94 180 GLU A N 1
ATOM 1349 C CA . GLU A 1 180 ? -14.464 5.563 27.962 1.00 92.94 180 GLU A CA 1
ATOM 1350 C C . GLU A 1 180 ? -14.083 4.389 28.874 1.00 92.94 180 GLU A C 1
ATOM 1352 O O . GLU A 1 180 ? -14.181 4.493 30.104 1.00 92.94 180 GLU A O 1
ATOM 1357 N N . GLU A 1 181 ? -13.548 3.309 28.304 1.00 89.88 181 GLU A N 1
ATOM 1358 C CA . GLU A 1 181 ? -13.052 2.158 29.064 1.00 89.88 181 GLU A CA 1
ATOM 1359 C C . GLU A 1 181 ? -11.925 2.546 30.029 1.00 89.88 181 GLU A C 1
ATOM 1361 O O . GLU A 1 181 ? -11.936 2.181 31.214 1.00 89.88 181 GLU A O 1
ATOM 1366 N N . TRP A 1 182 ? -10.973 3.353 29.557 1.00 86.19 182 TRP A N 1
ATOM 1367 C CA . TRP A 1 182 ? -9.861 3.827 30.372 1.00 86.19 182 TRP A CA 1
ATOM 1368 C C . TRP A 1 182 ? -10.324 4.747 31.511 1.00 86.19 182 TRP A C 1
ATOM 1370 O O . TRP A 1 182 ? -9.829 4.662 32.642 1.00 86.19 182 TRP A O 1
ATOM 1380 N N . ALA A 1 183 ? -11.307 5.614 31.257 1.00 92.06 183 ALA A N 1
ATOM 1381 C CA . ALA A 1 183 ? -11.906 6.457 32.287 1.00 92.06 183 ALA A CA 1
ATOM 1382 C C . ALA A 1 183 ? -12.605 5.623 33.371 1.00 92.06 183 ALA A C 1
ATOM 1384 O O . ALA A 1 183 ? -12.312 5.808 34.558 1.00 92.06 183 ALA A O 1
ATOM 1385 N N . ALA A 1 184 ? -13.430 4.649 32.982 1.00 90.81 184 ALA A N 1
ATOM 1386 C CA . ALA A 1 184 ? -14.115 3.752 33.910 1.00 90.81 184 ALA A CA 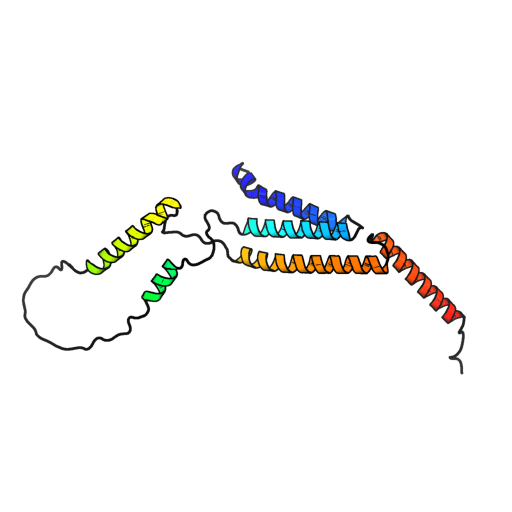1
ATOM 1387 C C . ALA A 1 184 ? -13.131 2.929 34.762 1.00 90.81 184 ALA A C 1
ATOM 1389 O O . ALA A 1 184 ? -13.341 2.742 35.965 1.00 90.81 184 ALA A O 1
ATOM 1390 N N . GLY A 1 185 ? -12.020 2.472 34.175 1.00 89.25 185 GLY A N 1
ATOM 1391 C CA . GLY A 1 185 ? -10.946 1.782 34.893 1.00 89.25 185 GLY A CA 1
ATOM 1392 C C . GLY A 1 185 ? -10.319 2.642 35.997 1.00 89.25 185 GLY A C 1
ATOM 1393 O O . GLY A 1 185 ? -10.178 2.187 37.139 1.00 89.25 185 GLY A O 1
ATOM 1394 N N . ARG A 1 186 ? -10.012 3.912 35.700 1.00 86.88 186 ARG A N 1
ATOM 1395 C CA . ARG A 1 186 ? -9.476 4.867 36.690 1.00 86.88 186 ARG A CA 1
ATOM 1396 C C . ARG A 1 186 ? -10.459 5.139 37.823 1.00 86.88 186 ARG A C 1
ATOM 1398 O O . ARG A 1 186 ? -10.051 5.195 38.983 1.00 86.88 186 ARG A O 1
ATOM 1405 N N . GLU A 1 187 ? -11.747 5.264 37.517 1.00 87.31 187 GLU A N 1
ATOM 1406 C CA . GLU A 1 187 ? -12.779 5.460 38.537 1.00 87.31 187 GLU A CA 1
ATOM 1407 C C . GLU A 1 187 ? -12.923 4.246 39.458 1.00 87.31 187 GLU A C 1
ATOM 1409 O O . GLU A 1 187 ? -12.996 4.396 40.682 1.00 87.31 187 GLU A O 1
ATOM 1414 N N . ARG A 1 188 ? -12.907 3.031 38.898 1.00 86.06 188 ARG A N 1
ATOM 1415 C CA . ARG A 1 188 ? -12.929 1.780 39.673 1.00 86.06 188 ARG A CA 1
ATOM 1416 C C . ARG A 1 188 ? -11.709 1.677 40.592 1.00 86.06 188 ARG A C 1
ATOM 1418 O O . ARG A 1 188 ? -11.860 1.343 41.769 1.00 86.06 188 ARG A O 1
ATOM 1425 N N . ALA A 1 189 ? -10.521 2.030 40.101 1.00 85.69 189 ALA A N 1
ATOM 1426 C CA . ALA A 1 189 ? -9.296 2.057 40.900 1.00 85.69 189 ALA A CA 1
ATOM 1427 C C . ALA A 1 189 ? -9.355 3.105 42.028 1.00 85.69 189 ALA A C 1
ATOM 1429 O O . ALA A 1 189 ? -8.993 2.812 43.171 1.00 85.69 189 ALA A O 1
ATOM 1430 N N . ALA A 1 190 ? -9.878 4.301 41.744 1.00 86.69 190 ALA A N 1
ATOM 1431 C CA . ALA A 1 190 ? -10.062 5.354 42.741 1.00 86.69 190 ALA A CA 1
ATOM 1432 C C . ALA A 1 190 ? -11.066 4.947 43.834 1.00 86.69 190 ALA A C 1
ATOM 1434 O O . ALA A 1 190 ? -10.803 5.164 45.021 1.00 86.69 190 ALA A O 1
ATOM 1435 N N . LYS A 1 191 ? -12.182 4.302 43.463 1.00 83.94 191 LYS A N 1
ATOM 1436 C CA . LYS A 1 191 ? -13.158 3.750 44.418 1.00 83.94 191 LYS A CA 1
ATOM 1437 C C . LYS A 1 191 ? -12.533 2.665 45.294 1.00 83.94 191 LYS A C 1
ATOM 1439 O O . LYS A 1 191 ? -12.699 2.714 46.508 1.00 83.94 191 LYS A O 1
ATOM 1444 N N . LYS A 1 192 ? -11.743 1.750 44.721 1.00 83.00 192 LYS A N 1
ATOM 1445 C CA . LYS A 1 192 ? -11.044 0.696 45.479 1.00 83.00 192 LYS A CA 1
ATOM 1446 C C . LYS A 1 192 ? -10.037 1.273 46.484 1.00 83.00 192 LYS A C 1
ATOM 1448 O O . LYS A 1 192 ? -9.963 0.794 47.611 1.00 83.00 192 LYS A O 1
ATOM 1453 N N . LYS A 1 193 ? -9.319 2.345 46.120 1.00 80.75 193 LYS A N 1
ATOM 1454 C CA . LYS A 1 193 ? -8.380 3.046 47.018 1.00 80.75 193 LYS A CA 1
ATOM 1455 C C . LYS A 1 193 ? -9.094 3.781 48.161 1.00 80.75 193 LYS A C 1
ATOM 1457 O O . LYS A 1 193 ? -8.616 3.741 49.288 1.00 80.75 193 LYS A O 1
ATOM 1462 N N . LYS A 1 194 ? -10.250 4.405 47.894 1.00 74.50 194 LYS A N 1
ATOM 1463 C CA . LYS A 1 194 ? -11.100 5.029 48.929 1.00 74.50 194 LYS A CA 1
ATOM 1464 C C . LYS A 1 194 ? -11.796 4.009 49.837 1.00 74.50 194 LYS A C 1
ATOM 1466 O O . LYS A 1 194 ? -12.064 4.337 50.984 1.00 74.50 194 LYS A O 1
ATOM 1471 N N . ALA A 1 195 ? -12.083 2.806 49.335 1.00 73.19 195 ALA A N 1
ATOM 1472 C CA . ALA A 1 195 ? -12.734 1.728 50.083 1.00 73.19 195 ALA A CA 1
ATOM 1473 C C . ALA A 1 195 ? -11.768 0.884 50.936 1.00 73.19 195 ALA A C 1
ATOM 1475 O O . ALA A 1 195 ? -12.223 0.157 51.811 1.00 73.19 195 ALA A O 1
ATOM 1476 N N . SER A 1 196 ? -10.450 1.001 50.724 1.00 68.88 196 SER A N 1
ATOM 1477 C CA . SER A 1 196 ? -9.424 0.351 51.552 1.00 68.88 196 SER A CA 1
ATOM 1478 C C . SER A 1 196 ? -8.499 1.355 52.272 1.00 68.88 196 SER A C 1
ATOM 1480 O O . SER A 1 196 ? -7.274 1.279 52.110 1.00 68.88 196 SER A O 1
ATOM 1482 N N . PRO A 1 197 ? -9.026 2.311 53.065 1.00 65.25 197 PRO A N 1
ATOM 1483 C CA . PRO A 1 197 ? -8.197 3.190 53.873 1.00 65.25 197 PRO A CA 1
ATOM 1484 C C . PRO A 1 197 ? -7.664 2.407 55.084 1.00 65.25 197 PRO A C 1
ATOM 1486 O O . PRO A 1 197 ? -8.349 2.260 56.087 1.00 65.25 197 PRO A O 1
ATOM 1489 N N . GLY A 1 198 ? -6.431 1.901 54.995 1.00 64.56 198 GLY A N 1
ATOM 1490 C CA . GLY A 1 198 ? -5.652 1.539 56.189 1.00 64.56 198 GLY A CA 1
ATOM 1491 C C . GLY A 1 198 ? -5.426 0.051 56.473 1.00 64.56 198 GLY A C 1
ATOM 1492 O O . GLY A 1 198 ? -5.815 -0.432 57.527 1.00 64.56 198 GLY A O 1
ATOM 1493 N N . VAL A 1 199 ? -4.670 -0.644 55.616 1.00 61.72 199 VAL A N 1
ATOM 1494 C CA . VAL A 1 199 ? -3.983 -1.901 56.013 1.00 61.72 199 VAL A CA 1
ATOM 1495 C C . VAL A 1 199 ? -2.482 -1.678 56.305 1.00 61.72 199 VAL A C 1
ATOM 1497 O O . VAL A 1 199 ? -1.780 -2.606 56.670 1.00 61.72 199 VAL A O 1
ATOM 1500 N N . SER A 1 200 ? -1.971 -0.440 56.230 1.00 61.19 200 SER A N 1
ATOM 1501 C CA . SER A 1 200 ? -0.538 -0.131 56.447 1.00 61.19 200 SER A CA 1
ATOM 1502 C C . SER A 1 200 ? -0.243 0.703 57.705 1.00 61.19 200 SER A C 1
ATOM 1504 O O . SER A 1 200 ? 0.751 1.424 57.744 1.00 61.19 200 SER A O 1
ATOM 1506 N N . ALA A 1 201 ? -1.100 0.651 58.724 1.00 59.44 201 ALA A N 1
ATOM 1507 C CA . ALA A 1 201 ? -0.851 1.320 60.004 1.00 59.44 201 ALA A CA 1
ATOM 1508 C C . ALA A 1 201 ? -0.962 0.329 61.168 1.00 59.44 201 ALA A C 1
ATOM 1510 O O . ALA A 1 201 ? -1.791 0.507 62.057 1.00 59.44 201 ALA A O 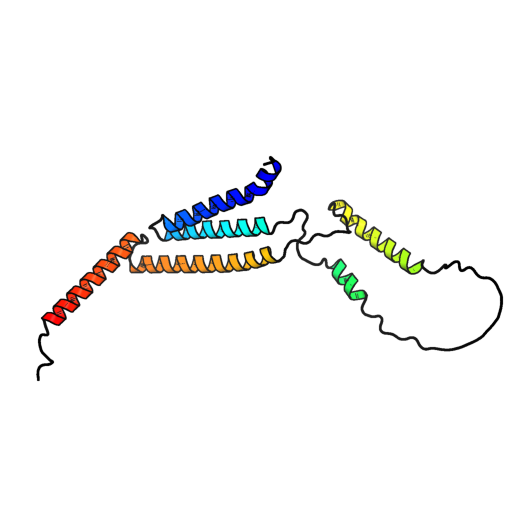1
ATOM 1511 N N . ARG A 1 202 ? -0.164 -0.740 61.123 1.00 50.97 202 ARG A N 1
ATOM 1512 C CA . ARG A 1 202 ? 0.240 -1.540 62.282 1.00 50.97 202 ARG A CA 1
ATOM 1513 C C . ARG A 1 202 ? 1.635 -2.088 62.049 1.00 50.97 202 ARG A C 1
ATOM 1515 O O . ARG A 1 202 ? 1.897 -2.483 60.893 1.00 50.97 202 ARG A O 1
#

Foldseek 3Di:
DDPVVVVLCVLVVVLVVQLCQLVCQLVVALFLVSNLVSVVSNLVSVLSVLCSVQDDPQADAPDDDVVNVVVVVVPPPPDDDDDDDDDDDDDDDDDDDDDPDDVPPVVVVVVVVVVVVVVCVVPVDDPPDRHHTDVVSVVVSVVSVVVSVVVSVVSVVVQVVLCVVQVHRRNVSVVVVVVVVVVVVVVVVVVVCVVDPDPPDD

Radius of gyration: 37.23 Å; Cα contacts (8 Å, |Δi|>4): 107; chains: 1; bounding box: 88×56×114 Å

Nearest PDB structures (foldseek):
  6khi-assembly1_E  TM=8.655E-01  e=9.599E-02  Thermosynechococcus vestitus BP-1
  7f9o-assembly1_P  TM=8.734E-01  e=1.934E-01  Hordeum vulgare subsp. spontaneum
  6tjv-assembly1_G  TM=3.201E-01  e=2.674E+00  Thermosynechococcus vestitus BP-1
  7wg5-assembly1_G  TM=3.323E-01  e=6.054E+00  Arabidopsis thaliana

Secondary structure (DSSP, 8-state):
--HHHHHHHHHHHHHHHHHHHHHHHHHH--BHHHHHHHHHHHHHHHHHHHHHHH--TTPBPS---HHHHHHHHTTS--------------------------HHHHHHHHHHHHHHHHHHTTTT--TT--PBPPHHHHHHHHHHHHHHHHHHHHHHHHHHHHHHHHS--BHHHHHHHHHHHHHHHHHHHHHHHHH---SS--

Organism: NCBI:txid406547

Solvent-accessible surface area (backbone atoms only — not comparable to full-atom values): 12275 Å² total; per-residue (Å²): 131,57,74,66,58,55,62,73,42,45,68,58,53,53,29,51,54,41,31,52,50,10,52,46,35,39,73,73,39,60,34,53,71,54,19,53,53,13,48,52,44,25,53,52,23,54,50,53,46,43,50,65,74,38,65,54,91,85,42,40,76,84,66,84,55,68,71,63,55,52,60,64,63,71,74,76,79,80,79,89,84,84,87,87,87,80,89,86,89,85,90,84,88,85,94,75,88,81,85,86,84,60,74,78,67,53,54,59,54,52,57,56,51,59,64,50,49,73,62,40,76,78,68,80,58,66,90,89,65,86,45,61,36,59,63,66,47,58,55,56,46,56,53,49,50,54,51,50,53,51,51,50,52,49,51,50,53,50,49,53,52,44,27,69,75,68,73,48,60,44,47,67,59,54,54,48,54,54,51,52,54,52,51,53,52,52,52,53,52,51,50,53,54,69,74,57,78,73,88,84,82,125

Sequence (202 aa):
MTMVQALGLYNYWVVVFLMMTGFYIVIARRNLIKSILGLNIFQTSVFLLYISMGKIDGATAPIVPPDIAAAAAHHGDHHSDHHGHGEHAGHGVVDHGVDHGVDGATEIAHEAAHSATGYVAMTGIDAENIVYSNPLPSVLMLTAIVVGIATTALALALIVRVREDYGTVEEDEILQINQEEWAAGRERAAKKKKASPGVSAR